Protein AF-A0A9D8KYU6-F1 (afdb_monomer)

Solvent-accessible surface area (backbone atoms only — not comparable to full-atom values): 12094 Å² total; per-residue (Å²): 134,86,81,84,76,80,76,81,74,56,57,72,69,46,74,47,79,44,84,42,62,60,44,41,31,41,40,30,33,66,41,47,81,40,78,89,45,41,32,32,37,39,54,46,59,74,56,92,62,58,96,67,38,45,76,57,58,58,92,90,52,92,62,54,63,39,66,43,64,75,36,71,40,44,36,38,28,71,47,71,47,47,37,31,41,36,28,35,33,55,56,64,83,22,44,62,59,64,43,72,45,79,42,78,58,74,94,62,87,70,79,81,78,73,81,59,96,80,64,85,72,78,70,71,70,69,92,41,56,69,78,35,49,34,31,35,30,64,97,76,42,82,42,73,34,59,92,96,49,66,80,51,32,93,92,57,70,54,56,73,37,26,40,24,48,41,48,90,50,62,60,88,93,69,85,58,70,51,59,51,64,57,99,90,48,75,65,49,73,74,34,54,68,60,43,74,45,72,109

Mean predicted aligned error: 17.03 Å

Foldseek 3Di:
DDDDDPDDFFDDKDKDKDKDFAAKKKKFFADFPPQPFFWKKFKDFPDDAPPQWDKDDDPPDPGRIDRHHPDIIMTGHRGITMMMIITGARDRHGDSGIDIDIGGDDPDDDPPPPVPVPDPPPPPDPPWPDKWKWFQWPPPGIDIADVVGDSADPVHHTDTAWIAIAGPRPDPPDWDWDWDDDPPDDTFPIDTHPDIYGD

Nearest PDB structures (foldseek):
  5ykv-assembly1_A  TM=4.081E-01  e=7.433E-02  Macrobrachium rosenbergii nodavirus
  2axw-assembly1_B  TM=3.540E-01  e=7.868E-01  Escherichia coli
  4lpl-assembly1_A  TM=3.742E-01  e=1.882E+00  Clostridium perfringens ATCC 13124
  8wc1-assembly1_A  TM=2.506E-01  e=2.560E+00  Monoglobus pectinilyticus

Sequence (199 aa):
MFEGQMRQGAAAAKRKTVDIERGLFLVRYASSDDTRHPPTVRISFEERSGPDTALIIHPDARDAILSEPGTALAVRAASPAKLLVEVMPTGMDGSTAATVKVEALNPGAMPETTIAADGHLDAGPLAGGAIRLRAHVAGIGDVIAAINEWVAGPSAPSRIEGLAIDWPDMPAGLDLRYAVRSRNADATRLAPIGSFVGT

pLDDT: mean 80.24, std 19.08, range [31.19, 97.69]

Secondary structure (DSSP, 8-state):
-------PPPPPPEEEEEEE-SEEEEEEEEEES-SSSPPEEEEEESS---TT-EEE--TT-SS-EE-STT-EEEEEESS-EEEEEEEE-SSTT----EEEEEEEE-----------TT--------SS---EEEEEETTTEEEEEPTT--SS-TTS---EEEEEEE-TTPPTT---EE----TTSPPPPPEETT--EE-

Radius of gyration: 24.27 Å; Cα contacts (8 Å, |Δi|>4): 370; chains: 1; bounding box: 89×37×53 Å

Structure (mmCIF, N/CA/C/O backbone):
data_AF-A0A9D8KYU6-F1
#
_entry.id   AF-A0A9D8KYU6-F1
#
loop_
_atom_site.group_PDB
_atom_site.id
_atom_site.type_symbol
_atom_site.label_atom_id
_atom_site.label_alt_id
_atom_site.label_comp_id
_atom_site.label_asym_id
_atom_site.label_entity_id
_atom_site.label_seq_id
_atom_site.pdbx_PDB_ins_code
_atom_site.Cartn_x
_atom_site.Cartn_y
_atom_site.Cartn_z
_atom_site.occupancy
_atom_site.B_iso_or_equiv
_atom_site.auth_seq_id
_atom_site.auth_comp_id
_atom_site.auth_asym_id
_atom_site.auth_atom_id
_atom_site.pdbx_PDB_model_num
ATOM 1 N N . MET A 1 1 ? 57.394 -5.158 -14.664 1.00 38.53 1 MET A N 1
ATOM 2 C CA . MET A 1 1 ? 57.096 -3.825 -14.094 1.00 38.53 1 MET A CA 1
ATOM 3 C C . MET A 1 1 ? 55.682 -3.481 -14.537 1.00 38.53 1 MET A C 1
ATOM 5 O O . MET A 1 1 ? 55.366 -3.731 -15.688 1.00 38.53 1 MET A O 1
ATOM 9 N N . PHE A 1 2 ? 54.826 -3.129 -13.582 1.00 32.50 2 PHE A N 1
ATOM 10 C CA . PHE A 1 2 ? 53.398 -3.455 -13.541 1.00 32.50 2 PHE A CA 1
ATOM 11 C C . PHE A 1 2 ? 52.516 -2.738 -14.575 1.00 32.50 2 PHE A C 1
ATOM 13 O O . PHE A 1 2 ? 52.574 -1.522 -14.727 1.00 32.50 2 PHE A O 1
ATOM 20 N N . GLU A 1 3 ? 51.673 -3.536 -15.228 1.00 31.19 3 GLU A N 1
ATOM 21 C CA . GLU A 1 3 ? 50.586 -3.148 -16.123 1.00 31.19 3 GLU A CA 1
ATOM 22 C C . GLU A 1 3 ? 49.417 -2.607 -15.283 1.00 31.19 3 GLU A C 1
ATOM 24 O O . GLU A 1 3 ? 48.866 -3.296 -14.422 1.00 31.19 3 GLU A O 1
ATOM 29 N N . GLY A 1 4 ? 49.099 -1.325 -15.470 1.00 33.94 4 GLY A N 1
ATOM 30 C CA . GLY A 1 4 ? 48.024 -0.632 -14.768 1.00 33.94 4 GLY A CA 1
ATOM 31 C C . GLY A 1 4 ? 46.663 -1.069 -15.292 1.00 33.94 4 GLY A C 1
ATOM 32 O O . GLY A 1 4 ? 46.124 -0.472 -16.220 1.00 33.94 4 GLY A O 1
ATOM 33 N N . GLN A 1 5 ? 46.107 -2.111 -14.683 1.00 36.41 5 GLN A N 1
ATOM 34 C CA . GLN A 1 5 ? 44.743 -2.563 -14.914 1.00 36.41 5 GLN A CA 1
ATOM 35 C C . GLN A 1 5 ? 43.767 -1.459 -14.465 1.00 36.41 5 GLN A C 1
ATOM 37 O O . GLN A 1 5 ? 43.612 -1.198 -13.269 1.00 36.41 5 GLN A O 1
ATOM 42 N N . MET A 1 6 ? 43.114 -0.791 -15.424 1.00 36.06 6 MET A N 1
ATOM 43 C CA . MET A 1 6 ? 41.953 0.054 -15.146 1.00 36.06 6 MET A CA 1
ATOM 44 C C . MET A 1 6 ? 40.881 -0.814 -14.484 1.00 36.06 6 MET A C 1
ATOM 46 O O . MET A 1 6 ? 40.271 -1.666 -15.128 1.00 36.06 6 MET A O 1
ATOM 50 N N . ARG A 1 7 ? 40.640 -0.598 -13.189 1.00 37.56 7 ARG A N 1
ATOM 51 C CA . ARG A 1 7 ? 39.427 -1.089 -12.538 1.00 37.56 7 ARG A CA 1
ATOM 52 C C . ARG A 1 7 ? 38.264 -0.247 -13.053 1.00 37.56 7 ARG A C 1
ATOM 54 O O . ARG A 1 7 ? 38.110 0.900 -12.640 1.00 37.56 7 ARG A O 1
ATOM 61 N N . GLN A 1 8 ? 37.495 -0.807 -13.988 1.00 41.19 8 GLN A N 1
ATOM 62 C CA . GLN A 1 8 ? 36.161 -0.312 -14.319 1.00 41.19 8 GLN A CA 1
ATOM 63 C C . GLN A 1 8 ? 35.371 -0.185 -13.011 1.00 41.19 8 GLN A C 1
ATOM 65 O O . GLN A 1 8 ? 35.332 -1.112 -12.202 1.00 41.19 8 GLN A O 1
ATOM 70 N N . GLY A 1 9 ? 34.870 1.021 -12.752 1.00 38.50 9 GLY A N 1
ATOM 71 C CA . GLY A 1 9 ? 34.148 1.339 -11.530 1.00 38.50 9 GLY A CA 1
ATOM 72 C C . GLY A 1 9 ? 32.780 0.677 -11.545 1.00 38.50 9 GLY A C 1
ATOM 73 O O . GLY A 1 9 ? 32.054 0.802 -12.530 1.00 38.50 9 GLY A O 1
ATOM 74 N N . ALA A 1 10 ? 3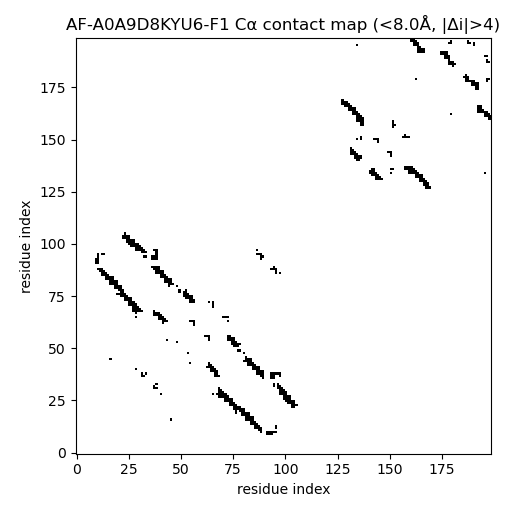2.435 0.009 -10.446 1.00 49.94 10 ALA A N 1
ATOM 75 C CA . ALA A 1 10 ? 31.099 -0.520 -10.235 1.00 49.94 10 ALA A CA 1
ATOM 76 C C . ALA A 1 10 ? 30.051 0.579 -10.464 1.00 49.94 10 ALA A C 1
ATOM 78 O O . ALA A 1 10 ? 30.239 1.717 -10.014 1.00 49.94 10 ALA A O 1
ATOM 79 N N . ALA A 1 11 ? 28.958 0.261 -11.157 1.00 59.34 11 ALA A N 1
ATOM 80 C CA . ALA A 1 11 ? 27.895 1.233 -11.382 1.00 59.34 11 ALA A CA 1
ATOM 81 C C . ALA A 1 11 ? 27.327 1.687 -10.024 1.00 59.34 11 ALA A C 1
ATOM 83 O O . ALA A 1 11 ? 26.811 0.892 -9.241 1.00 59.34 11 ALA A O 1
ATOM 84 N N . ALA A 1 12 ? 27.460 2.973 -9.704 1.00 70.25 12 ALA A N 1
ATOM 85 C CA . ALA A 1 12 ? 26.918 3.525 -8.469 1.00 70.25 12 ALA A CA 1
ATOM 86 C C . ALA A 1 12 ? 25.385 3.610 -8.551 1.00 70.25 12 ALA A C 1
ATOM 88 O O . ALA A 1 12 ? 24.828 3.870 -9.620 1.00 70.25 12 ALA A O 1
ATOM 89 N N . ALA A 1 13 ? 24.701 3.422 -7.418 1.00 80.25 13 ALA A N 1
ATOM 90 C CA . ALA A 1 13 ? 23.247 3.551 -7.349 1.00 80.25 13 ALA A CA 1
ATOM 91 C C . ALA A 1 13 ? 22.791 4.934 -7.852 1.00 80.25 13 ALA A C 1
ATOM 93 O O . ALA A 1 13 ? 23.326 5.969 -7.445 1.00 80.25 13 ALA A O 1
ATOM 94 N N . LYS A 1 14 ? 21.782 4.955 -8.726 1.00 91.38 14 LYS A N 1
ATOM 95 C CA . LYS A 1 14 ? 21.221 6.188 -9.290 1.00 91.38 14 LYS A CA 1
ATOM 96 C C . LYS A 1 14 ? 20.044 6.645 -8.441 1.00 91.38 14 LYS A C 1
ATOM 98 O O . LYS A 1 14 ? 19.130 5.869 -8.194 1.00 91.38 14 LYS A O 1
ATOM 103 N N . ARG A 1 15 ? 20.033 7.912 -8.030 1.00 94.44 15 ARG A N 1
ATOM 104 C CA . ARG A 1 15 ? 18.971 8.486 -7.192 1.00 94.44 15 ARG A CA 1
ATOM 105 C C . ARG A 1 15 ? 18.203 9.566 -7.935 1.00 94.44 15 ARG A C 1
ATOM 107 O O . ARG A 1 15 ? 18.798 10.338 -8.685 1.00 94.44 15 ARG A O 1
ATOM 114 N N . LYS A 1 16 ? 16.894 9.635 -7.711 1.00 93.62 16 LYS A N 1
ATOM 115 C CA . LYS A 1 16 ? 16.034 10.704 -8.217 1.00 93.62 16 LYS A CA 1
ATOM 116 C C . LYS A 1 16 ? 14.938 11.021 -7.207 1.00 93.62 16 LYS A C 1
ATOM 118 O O . LYS A 1 16 ? 14.248 10.113 -6.757 1.00 93.62 16 LYS A O 1
ATOM 123 N N . THR A 1 17 ? 14.750 12.302 -6.919 1.00 94.94 17 THR A N 1
ATOM 124 C CA . THR A 1 17 ? 13.622 12.786 -6.118 1.00 94.94 17 THR A CA 1
ATOM 125 C C . THR A 1 17 ? 12.446 13.140 -7.033 1.00 94.94 17 THR A C 1
ATOM 127 O O . THR A 1 17 ? 12.643 13.658 -8.137 1.00 94.94 17 THR A O 1
ATOM 130 N N . VAL A 1 18 ? 11.229 12.830 -6.592 1.00 95.44 18 VAL A N 1
ATOM 131 C CA . VAL A 1 18 ? 9.968 13.132 -7.275 1.00 95.44 18 VAL A CA 1
ATOM 132 C C . VAL A 1 18 ? 9.030 13.807 -6.282 1.00 95.44 18 VAL A C 1
ATOM 134 O O . VAL A 1 18 ? 8.714 13.234 -5.240 1.00 95.44 18 VAL A O 1
ATOM 137 N N . ASP A 1 19 ? 8.584 15.015 -6.609 1.00 94.75 19 ASP A N 1
ATOM 138 C CA . ASP A 1 19 ? 7.545 15.709 -5.853 1.00 94.75 19 ASP A CA 1
ATOM 139 C C . ASP A 1 19 ? 6.175 15.076 -6.129 1.00 94.75 19 ASP A C 1
ATOM 141 O O . ASP A 1 19 ? 5.821 14.813 -7.282 1.00 94.75 19 ASP A O 1
ATOM 145 N N . ILE A 1 20 ? 5.411 14.829 -5.067 1.00 93.62 20 ILE A N 1
ATOM 146 C CA . ILE A 1 20 ? 4.033 14.345 -5.132 1.00 93.62 20 ILE A CA 1
ATOM 147 C C . ILE A 1 20 ? 3.124 15.220 -4.270 1.00 93.62 20 ILE A C 1
ATOM 149 O O . ILE A 1 20 ? 3.507 15.675 -3.193 1.00 93.62 20 ILE A O 1
ATOM 153 N N . GLU A 1 21 ? 1.898 15.430 -4.738 1.00 92.12 21 GLU A N 1
ATOM 154 C CA . GLU A 1 21 ? 0.853 16.130 -3.989 1.00 92.12 21 GLU A CA 1
ATOM 155 C C . GLU A 1 21 ? 0.162 15.205 -2.977 1.00 92.12 21 GLU A C 1
ATOM 157 O O . GLU A 1 21 ? 0.395 13.995 -2.941 1.00 92.12 21 GLU A O 1
ATOM 162 N N . ARG A 1 22 ? -0.748 15.760 -2.171 1.00 89.50 22 ARG A N 1
ATOM 163 C CA . ARG A 1 22 ? -1.675 14.948 -1.369 1.00 89.50 22 ARG A CA 1
ATOM 164 C C . ARG A 1 22 ? -2.495 14.031 -2.288 1.00 89.50 22 ARG A C 1
ATOM 166 O O . ARG A 1 22 ? -3.197 14.515 -3.173 1.00 89.50 22 ARG A O 1
ATOM 173 N N . GLY A 1 23 ? -2.484 12.725 -2.030 1.00 89.56 23 GLY A N 1
ATOM 174 C CA . GLY A 1 23 ? -3.248 11.758 -2.816 1.00 89.56 23 GLY A CA 1
ATOM 175 C C . GLY A 1 23 ? -2.767 10.314 -2.697 1.00 89.56 23 GLY A C 1
ATOM 176 O O . GLY A 1 23 ? -2.010 9.951 -1.794 1.00 89.56 23 GLY A O 1
ATOM 177 N N . LEU A 1 24 ? -3.240 9.487 -3.629 1.00 93.19 24 LEU A N 1
ATOM 178 C CA . LEU A 1 24 ? -2.795 8.112 -3.830 1.00 93.19 24 LEU A CA 1
ATOM 179 C C . LEU A 1 24 ? -2.013 8.029 -5.137 1.00 93.19 24 LEU A C 1
ATOM 181 O O . LEU A 1 24 ? -2.399 8.637 -6.132 1.00 93.19 24 LEU A O 1
ATOM 185 N N . PHE A 1 25 ? -0.934 7.25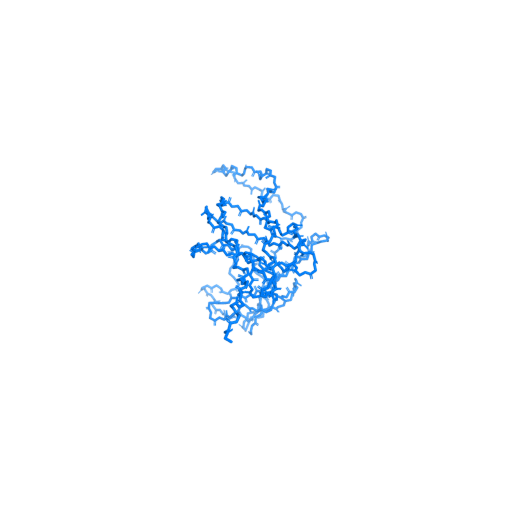6 -5.142 1.00 95.69 25 PHE A N 1
ATOM 186 C CA . PHE A 1 25 ? -0.070 7.087 -6.302 1.00 95.69 25 PHE A CA 1
ATOM 187 C C . PHE A 1 25 ? 0.321 5.626 -6.473 1.00 95.69 25 PHE A C 1
ATOM 189 O O . PHE A 1 25 ? 0.427 4.876 -5.502 1.00 95.69 25 PHE A O 1
ATOM 196 N N . LEU A 1 26 ? 0.583 5.243 -7.716 1.00 96.50 26 LEU A N 1
ATOM 197 C CA . LEU A 1 26 ? 1.200 3.981 -8.077 1.00 96.50 26 LEU A CA 1
ATOM 198 C C . LEU A 1 26 ? 2.596 4.253 -8.637 1.00 96.50 26 LEU A C 1
ATOM 200 O O . LEU A 1 26 ? 2.750 4.943 -9.644 1.00 96.50 26 LEU A O 1
ATOM 204 N N . VAL A 1 27 ? 3.617 3.702 -7.988 1.00 97.69 27 VAL A N 1
ATOM 205 C CA . VAL A 1 27 ? 4.991 3.713 -8.487 1.00 97.69 27 VAL A CA 1
ATOM 206 C C . VAL A 1 27 ? 5.239 2.396 -9.206 1.00 97.69 27 VAL A C 1
ATOM 208 O O . VAL A 1 27 ? 5.228 1.343 -8.575 1.00 97.69 27 VAL A O 1
ATOM 211 N N . ARG A 1 28 ? 5.445 2.436 -10.521 1.00 97.50 28 ARG A N 1
ATOM 212 C CA . ARG A 1 28 ? 5.604 1.254 -11.372 1.00 97.50 28 ARG A CA 1
ATOM 213 C C . ARG A 1 28 ? 7.010 1.169 -11.939 1.00 97.50 28 ARG A C 1
ATOM 215 O O . ARG A 1 28 ? 7.473 2.102 -12.597 1.00 97.50 28 ARG A O 1
ATOM 222 N N . TYR A 1 29 ? 7.647 0.017 -11.774 1.00 97.00 29 TYR A N 1
ATOM 223 C CA . TYR A 1 29 ? 8.854 -0.325 -12.512 1.00 97.00 29 TYR A CA 1
ATOM 224 C C . TYR A 1 29 ? 8.437 -0.813 -13.903 1.00 97.00 29 TYR A C 1
ATOM 226 O O . TYR A 1 29 ? 7.931 -1.916 -14.061 1.00 97.00 29 TYR A O 1
ATOM 234 N N . ALA A 1 30 ? 8.554 0.042 -14.917 1.00 95.38 30 ALA A N 1
ATOM 235 C CA . ALA A 1 30 ? 7.990 -0.215 -16.240 1.00 95.38 30 ALA A CA 1
ATOM 236 C C . ALA A 1 30 ? 8.897 -1.080 -17.128 1.00 95.38 30 ALA A C 1
ATOM 238 O O . ALA A 1 30 ? 8.403 -1.962 -17.823 1.00 95.38 30 ALA A O 1
ATOM 239 N N . SER A 1 31 ? 10.204 -0.819 -17.132 1.00 94.81 31 SER A N 1
ATOM 240 C CA . SER A 1 31 ? 11.165 -1.534 -17.980 1.00 94.81 31 SER A CA 1
ATOM 241 C C . SER A 1 31 ? 12.599 -1.348 -17.497 1.00 94.81 31 SER A C 1
ATOM 243 O O . SER A 1 31 ? 12.901 -0.367 -16.816 1.00 94.81 31 SER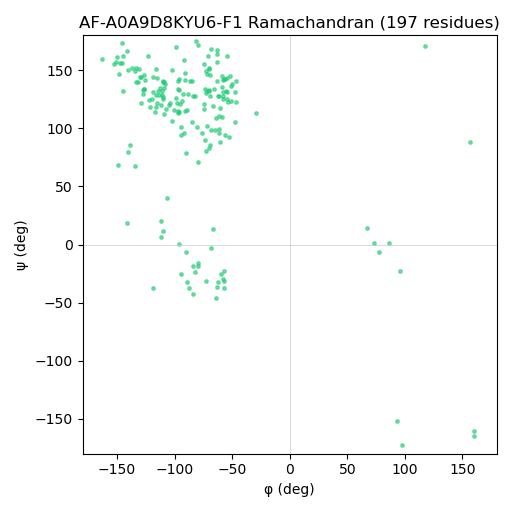 A O 1
ATOM 245 N N . SER A 1 32 ? 13.485 -2.256 -17.901 1.00 94.00 32 SER A N 1
ATOM 246 C CA . SER A 1 32 ? 14.937 -2.099 -17.805 1.00 94.00 32 SER A CA 1
ATOM 247 C C . SER A 1 32 ? 15.599 -2.514 -19.111 1.00 94.00 32 SER A C 1
ATOM 249 O O . SER A 1 32 ? 15.096 -3.405 -19.798 1.00 94.00 32 SER A O 1
ATOM 251 N N . ASP A 1 33 ? 16.725 -1.878 -19.430 1.00 89.19 33 ASP A N 1
ATOM 252 C CA . ASP A 1 33 ? 17.534 -2.227 -20.599 1.00 89.19 33 ASP A CA 1
ATOM 253 C C . ASP A 1 33 ? 18.284 -3.553 -20.382 1.00 89.19 33 ASP A C 1
ATOM 255 O O . ASP A 1 33 ? 18.485 -4.315 -21.329 1.00 89.19 33 ASP A O 1
ATOM 259 N N . ASP A 1 34 ? 18.662 -3.862 -19.134 1.00 86.69 34 ASP A N 1
ATOM 260 C CA . ASP A 1 34 ? 19.228 -5.163 -18.773 1.00 86.69 34 ASP A CA 1
ATOM 261 C C . ASP A 1 34 ? 18.109 -6.103 -18.320 1.00 86.69 34 ASP A C 1
ATOM 263 O O . ASP A 1 34 ? 17.669 -6.101 -17.174 1.00 86.69 34 ASP A O 1
ATOM 267 N N . THR A 1 35 ? 17.632 -6.917 -19.254 1.00 85.38 35 THR A N 1
ATOM 268 C CA . THR A 1 35 ? 16.567 -7.894 -18.996 1.00 85.38 35 THR A CA 1
ATOM 269 C C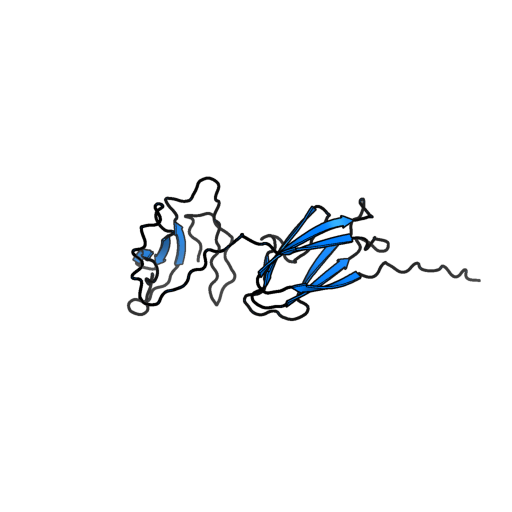 . THR A 1 35 ? 17.060 -9.163 -18.304 1.00 85.38 35 THR A C 1
ATOM 271 O O . THR A 1 35 ? 16.240 -9.913 -17.782 1.00 85.38 35 THR A O 1
ATOM 274 N N . ARG A 1 36 ? 18.374 -9.430 -18.293 1.00 86.69 36 ARG A N 1
ATOM 275 C CA . ARG A 1 36 ? 18.939 -10.634 -17.659 1.00 86.69 36 ARG A CA 1
ATOM 276 C C . ARG A 1 36 ? 19.219 -10.401 -16.183 1.00 86.69 36 ARG A C 1
ATOM 278 O O . ARG A 1 36 ? 19.013 -11.303 -15.380 1.00 86.69 36 ARG A O 1
ATOM 285 N N . HIS A 1 37 ? 19.671 -9.198 -15.844 1.00 88.56 37 HIS A N 1
ATOM 286 C CA . HIS A 1 37 ? 19.958 -8.789 -14.474 1.00 88.56 37 HIS A CA 1
ATOM 287 C C . HIS A 1 37 ? 19.378 -7.393 -14.220 1.00 88.56 37 HIS A C 1
ATOM 289 O O . HIS A 1 37 ? 20.133 -6.430 -14.049 1.00 88.56 37 HIS A O 1
ATOM 295 N N . PRO A 1 38 ? 18.038 -7.252 -14.210 1.00 91.62 38 PRO A N 1
ATOM 296 C CA . PRO A 1 38 ? 17.421 -5.953 -13.994 1.00 91.62 38 PRO A CA 1
ATOM 297 C C . PRO A 1 38 ? 17.868 -5.373 -12.643 1.00 91.62 38 PRO A C 1
ATOM 299 O O . PRO A 1 38 ? 17.989 -6.118 -11.663 1.00 91.62 38 PRO A O 1
ATOM 302 N N . PRO A 1 39 ? 18.118 -4.055 -12.554 1.00 95.06 39 PRO A N 1
ATOM 303 C CA . PRO A 1 39 ? 18.339 -3.403 -11.276 1.00 95.06 39 PRO A CA 1
ATOM 304 C C . PRO A 1 39 ? 17.094 -3.487 -10.404 1.00 95.06 39 PRO A C 1
ATOM 306 O O . PRO A 1 39 ? 15.971 -3.565 -10.903 1.00 95.06 39 PRO A O 1
ATOM 309 N N . THR A 1 40 ? 17.304 -3.363 -9.101 1.00 95.44 40 THR A N 1
ATOM 310 C CA . THR A 1 40 ? 16.225 -3.192 -8.129 1.00 95.44 40 THR A CA 1
ATOM 311 C C . THR A 1 40 ? 15.950 -1.708 -7.908 1.00 95.44 40 THR A C 1
ATOM 313 O O . THR A 1 40 ? 16.851 -0.869 -7.998 1.00 95.44 40 THR A O 1
ATOM 316 N N . VAL A 1 41 ? 14.696 -1.360 -7.630 1.00 97.06 41 VAL A N 1
ATOM 317 C CA . VAL A 1 41 ? 14.287 0.022 -7.355 1.00 97.06 41 VAL A CA 1
ATOM 318 C C . VAL A 1 41 ? 13.770 0.115 -5.928 1.00 97.06 41 VAL A C 1
ATOM 320 O O . VAL A 1 41 ? 12.768 -0.507 -5.593 1.00 97.06 41 VAL A O 1
ATOM 323 N N . ARG A 1 42 ? 14.424 0.916 -5.088 1.00 96.62 42 ARG A N 1
ATOM 324 C CA . ARG A 1 42 ? 13.972 1.230 -3.730 1.00 96.62 42 ARG A CA 1
ATOM 325 C C . ARG A 1 42 ? 13.226 2.557 -3.716 1.00 96.62 42 ARG A C 1
ATOM 327 O O . ARG A 1 42 ? 13.703 3.544 -4.275 1.00 96.62 42 ARG A O 1
ATOM 334 N N . ILE A 1 43 ? 12.081 2.572 -3.044 1.00 96.62 43 ILE A N 1
ATOM 335 C CA . ILE A 1 43 ? 11.262 3.764 -2.833 1.00 96.62 43 ILE A CA 1
ATOM 336 C C . ILE A 1 43 ? 11.311 4.147 -1.357 1.00 96.62 43 ILE A C 1
ATOM 338 O O . ILE A 1 43 ? 11.132 3.308 -0.476 1.00 96.62 43 ILE A O 1
ATOM 342 N N . SER A 1 44 ? 11.548 5.420 -1.078 1.00 94.44 44 SER A N 1
ATOM 343 C CA . SER A 1 44 ? 11.503 5.991 0.267 1.00 94.44 44 SER A CA 1
ATOM 344 C C . SER A 1 44 ? 10.974 7.424 0.214 1.00 94.44 44 SER A C 1
ATOM 346 O O . SER A 1 44 ? 10.738 7.970 -0.862 1.00 94.44 44 SER A O 1
ATOM 348 N N . PHE A 1 45 ? 10.749 8.037 1.373 1.00 92.38 45 PHE A N 1
ATOM 349 C CA . PHE A 1 45 ? 10.544 9.481 1.466 1.00 92.38 45 PHE A CA 1
ATOM 350 C C . PHE A 1 45 ? 11.871 10.151 1.828 1.00 92.38 45 PHE A C 1
ATOM 352 O O . PHE A 1 45 ? 12.642 9.590 2.607 1.00 92.38 45 PHE A O 1
ATOM 359 N N . GLU A 1 46 ? 12.140 11.330 1.264 1.00 85.88 46 GLU A N 1
ATOM 360 C CA . GLU A 1 46 ? 13.378 12.085 1.528 1.00 85.88 46 GLU A CA 1
ATOM 361 C C . GLU A 1 46 ? 13.491 12.506 3.004 1.00 85.88 46 GLU A C 1
ATOM 363 O O . GLU A 1 46 ? 14.564 12.439 3.600 1.00 85.88 46 GLU A O 1
ATOM 368 N N . GLU A 1 47 ? 12.358 12.849 3.619 1.00 77.81 47 GLU A N 1
ATOM 369 C CA . GLU A 1 47 ? 12.240 13.154 5.042 1.00 77.81 47 GLU A CA 1
ATOM 370 C C . GLU A 1 47 ? 11.204 12.252 5.712 1.00 77.81 47 GLU A C 1
ATOM 372 O O . GLU A 1 47 ? 10.345 11.642 5.061 1.00 77.81 47 GLU A O 1
ATOM 377 N N . ARG A 1 48 ? 11.266 12.183 7.048 1.00 62.00 48 ARG A N 1
ATOM 378 C CA . ARG A 1 48 ? 10.277 11.463 7.850 1.00 62.00 48 ARG A CA 1
ATOM 379 C C . ARG A 1 48 ? 8.911 12.103 7.617 1.00 62.00 48 ARG A C 1
ATOM 381 O O . ARG A 1 48 ? 8.589 13.142 8.181 1.00 62.00 48 ARG A O 1
ATOM 388 N N . SER A 1 49 ? 8.130 11.476 6.751 1.00 64.31 49 SER A N 1
ATOM 389 C CA . SER A 1 49 ? 6.815 11.974 6.386 1.00 64.31 49 SER A CA 1
ATOM 390 C C . SER A 1 49 ? 5.851 11.816 7.562 1.00 64.31 49 SER A C 1
ATOM 392 O O . SER A 1 49 ? 6.033 10.937 8.409 1.00 64.31 49 SER A O 1
ATOM 394 N N . GLY A 1 50 ? 4.852 12.699 7.640 1.00 63.09 50 GLY A N 1
ATOM 395 C CA . GLY A 1 50 ? 3.841 12.668 8.699 1.00 63.09 50 GLY A CA 1
ATOM 396 C C . GLY A 1 50 ? 3.132 11.307 8.804 1.00 63.09 50 GLY A C 1
ATOM 397 O O . GLY A 1 50 ? 3.168 10.521 7.857 1.00 63.09 50 GLY A O 1
ATOM 398 N N . PRO A 1 51 ? 2.458 11.021 9.934 1.00 63.19 51 PRO A N 1
ATOM 399 C CA . PRO A 1 51 ? 1.910 9.695 10.257 1.00 63.19 51 PRO A CA 1
ATOM 400 C C . PRO A 1 51 ? 0.932 9.135 9.211 1.00 63.19 51 PRO A C 1
ATOM 402 O O . PRO A 1 51 ? 0.758 7.921 9.116 1.00 63.19 51 PRO A O 1
ATOM 405 N N . ASP A 1 52 ? 0.327 10.005 8.404 1.00 72.88 52 ASP A N 1
ATOM 406 C CA . ASP A 1 52 ? -0.652 9.628 7.389 1.00 72.88 52 ASP A CA 1
ATOM 407 C C . ASP A 1 52 ? -0.064 9.464 5.975 1.00 72.88 52 ASP A C 1
ATOM 409 O O . ASP A 1 52 ? -0.776 9.060 5.053 1.00 72.88 52 ASP A O 1
ATOM 413 N N . THR A 1 53 ? 1.242 9.666 5.797 1.00 85.81 53 THR A N 1
ATOM 414 C CA . THR A 1 53 ? 1.968 9.385 4.552 1.00 85.81 53 THR A CA 1
ATOM 415 C C . THR A 1 53 ? 2.674 8.030 4.658 1.00 85.81 53 THR A C 1
ATOM 417 O O . THR A 1 53 ? 3.404 7.776 5.613 1.00 85.81 53 THR A O 1
ATOM 420 N N . ALA A 1 54 ? 2.433 7.126 3.707 1.00 91.06 54 ALA A N 1
ATOM 421 C CA . ALA A 1 54 ? 2.847 5.729 3.808 1.00 91.06 54 ALA A CA 1
ATOM 422 C C . ALA A 1 54 ? 3.184 5.094 2.451 1.00 91.06 54 ALA A C 1
ATOM 424 O O . ALA A 1 54 ? 2.543 5.369 1.435 1.00 91.06 54 ALA A O 1
ATOM 425 N N . LEU A 1 55 ? 4.155 4.179 2.473 1.00 93.06 55 LEU A N 1
ATOM 426 C CA . LEU A 1 55 ? 4.413 3.212 1.407 1.00 93.06 55 LEU A CA 1
ATOM 427 C C . LEU A 1 55 ? 3.656 1.926 1.744 1.00 93.06 55 LEU A C 1
ATOM 429 O O . LEU A 1 55 ? 3.839 1.369 2.826 1.00 93.06 55 LEU A O 1
ATOM 433 N N . ILE A 1 56 ? 2.799 1.464 0.840 1.00 92.94 56 ILE A N 1
ATOM 434 C CA . ILE A 1 56 ? 1.981 0.268 1.047 1.00 92.94 56 ILE A CA 1
ATOM 435 C C . ILE A 1 56 ? 2.713 -0.923 0.430 1.00 92.94 56 ILE A C 1
ATOM 437 O O . ILE A 1 56 ? 2.625 -1.164 -0.773 1.00 92.94 56 ILE A O 1
ATOM 441 N N . ILE A 1 57 ? 3.476 -1.634 1.258 1.00 91.56 57 ILE A N 1
ATOM 442 C CA . ILE A 1 57 ? 4.276 -2.799 0.856 1.00 91.56 57 ILE 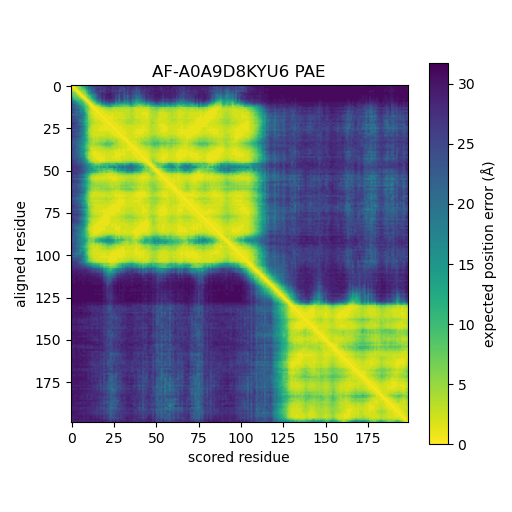A CA 1
ATOM 443 C C . ILE A 1 57 ? 3.497 -4.109 1.035 1.00 91.56 57 ILE A C 1
ATOM 445 O O . ILE A 1 57 ? 2.539 -4.176 1.806 1.00 91.56 57 ILE A O 1
ATOM 449 N N . HIS A 1 58 ? 3.918 -5.162 0.326 1.00 84.31 58 HIS A N 1
ATOM 450 C CA . HIS A 1 58 ? 3.402 -6.519 0.537 1.00 84.31 58 HIS A CA 1
ATOM 451 C C . HIS A 1 58 ? 3.595 -6.936 2.010 1.00 84.31 58 HIS A C 1
ATOM 453 O O . HIS A 1 58 ? 4.640 -6.614 2.573 1.00 84.31 58 HIS A O 1
ATOM 459 N N . PRO A 1 59 ? 2.657 -7.667 2.642 1.00 79.25 59 PRO A N 1
ATOM 460 C CA . PRO A 1 59 ? 2.748 -8.025 4.063 1.00 79.25 59 PRO A CA 1
ATOM 461 C C . PRO A 1 59 ? 4.016 -8.803 4.444 1.00 79.25 59 PRO A C 1
ATOM 463 O O . PRO A 1 59 ? 4.498 -8.667 5.564 1.00 79.25 59 PRO A O 1
ATOM 466 N N . ASP A 1 60 ? 4.572 -9.583 3.516 1.00 84.81 60 ASP A N 1
ATOM 467 C CA . ASP A 1 60 ? 5.820 -10.332 3.737 1.00 84.81 60 ASP A CA 1
ATOM 468 C C . ASP A 1 60 ? 7.086 -9.547 3.346 1.00 84.81 60 ASP A C 1
ATOM 470 O O . ASP A 1 60 ? 8.207 -10.005 3.576 1.00 84.81 60 ASP A O 1
ATOM 474 N N . ALA A 1 61 ? 6.933 -8.365 2.741 1.00 81.69 61 ALA A N 1
ATOM 475 C CA . ALA A 1 61 ? 8.053 -7.504 2.394 1.00 81.69 61 ALA A CA 1
ATOM 476 C C . ALA A 1 61 ? 8.447 -6.636 3.595 1.00 81.69 61 ALA A C 1
ATOM 478 O O . ALA A 1 61 ? 7.603 -6.122 4.324 1.00 81.69 61 ALA A O 1
ATOM 479 N N . ARG A 1 62 ? 9.755 -6.454 3.789 1.00 80.94 62 ARG A N 1
ATOM 480 C CA . ARG A 1 62 ? 10.303 -5.572 4.835 1.00 80.94 62 ARG A CA 1
ATOM 481 C C . ARG A 1 62 ? 10.605 -4.170 4.327 1.00 80.94 62 ARG A C 1
ATOM 483 O O . ARG A 1 62 ? 10.584 -3.221 5.101 1.00 80.94 62 ARG A O 1
ATOM 490 N N . ASP A 1 63 ? 10.853 -4.061 3.028 1.00 88.44 63 ASP A N 1
ATOM 491 C CA . ASP A 1 63 ? 11.299 -2.848 2.365 1.00 88.44 63 ASP A CA 1
ATOM 492 C C . ASP A 1 63 ? 10.439 -2.571 1.130 1.00 88.44 63 ASP A C 1
ATOM 494 O O . ASP A 1 63 ? 9.924 -3.482 0.477 1.00 88.44 63 ASP A O 1
ATOM 498 N N . ALA A 1 64 ? 10.312 -1.294 0.783 1.00 94.38 64 ALA A N 1
ATOM 499 C CA . ALA A 1 64 ? 9.615 -0.832 -0.412 1.00 94.38 64 ALA A CA 1
ATOM 500 C C . ALA A 1 64 ? 10.508 -0.971 -1.657 1.00 94.38 64 ALA A C 1
ATOM 502 O O . ALA A 1 64 ? 11.016 0.016 -2.194 1.00 94.38 64 ALA A O 1
ATOM 503 N N . ILE A 1 65 ? 10.731 -2.217 -2.081 1.00 95.44 65 ILE A N 1
ATOM 504 C CA . ILE A 1 65 ? 11.602 -2.571 -3.206 1.00 95.44 65 ILE A CA 1
ATOM 505 C C . ILE A 1 65 ? 10.782 -3.181 -4.347 1.00 95.44 65 ILE A C 1
ATOM 507 O O . ILE A 1 65 ? 9.979 -4.088 -4.143 1.00 95.44 65 ILE A O 1
ATOM 511 N N . LEU A 1 66 ? 11.025 -2.689 -5.559 1.00 95.38 66 LEU A N 1
ATOM 512 C CA . LEU A 1 66 ? 10.542 -3.241 -6.819 1.00 95.38 66 LEU A CA 1
ATOM 513 C C . LEU A 1 66 ? 11.696 -3.999 -7.478 1.00 95.38 66 LEU A C 1
ATOM 515 O O . LEU A 1 66 ? 12.657 -3.390 -7.956 1.00 95.38 66 LEU A O 1
ATOM 519 N N . SER A 1 67 ? 11.627 -5.328 -7.451 1.00 92.38 67 SER A N 1
ATOM 520 C CA . SER A 1 67 ? 12.753 -6.187 -7.838 1.00 92.38 67 SER A CA 1
ATOM 521 C C . SER A 1 67 ? 12.877 -6.410 -9.345 1.00 92.38 67 SER A C 1
ATOM 523 O O . SER A 1 67 ? 13.964 -6.714 -9.822 1.00 92.38 67 SER A O 1
ATOM 525 N N . GLU A 1 68 ? 11.785 -6.259 -10.096 1.00 93.25 68 GLU A N 1
ATOM 526 C CA . GLU A 1 68 ? 11.753 -6.520 -11.538 1.00 93.25 68 GLU A CA 1
ATOM 527 C C . GLU A 1 68 ? 10.715 -5.652 -12.272 1.00 93.25 68 GLU A C 1
ATOM 529 O O . GLU A 1 68 ? 9.744 -5.187 -11.653 1.00 93.25 68 GLU A O 1
ATOM 534 N N . PRO A 1 69 ? 10.881 -5.428 -13.591 1.00 94.25 69 PRO A N 1
ATOM 535 C CA . PRO A 1 69 ? 9.875 -4.762 -14.408 1.00 94.25 69 PRO A CA 1
ATOM 536 C C . PRO A 1 69 ? 8.497 -5.434 -14.325 1.00 94.25 69 PRO A C 1
ATOM 538 O O . PRO A 1 69 ? 8.378 -6.651 -14.263 1.00 94.25 69 PRO A O 1
ATOM 541 N N . GLY A 1 70 ? 7.438 -4.627 -14.351 1.00 92.25 70 GLY A N 1
ATOM 542 C CA . GLY A 1 70 ? 6.048 -5.056 -14.179 1.00 92.25 70 GLY A CA 1
ATOM 543 C C . GLY A 1 70 ? 5.532 -4.909 -12.745 1.00 92.25 70 GLY A C 1
ATOM 544 O O . GLY A 1 70 ? 4.326 -4.736 -12.552 1.00 92.25 70 GLY A O 1
ATOM 545 N N . THR A 1 71 ? 6.425 -4.880 -11.752 1.00 94.38 71 THR A N 1
ATOM 546 C CA . THR A 1 71 ? 6.057 -4.681 -10.343 1.00 94.38 71 THR A CA 1
ATOM 547 C C . THR A 1 71 ? 5.685 -3.228 -10.035 1.00 94.38 71 THR A C 1
ATOM 549 O O . THR A 1 71 ? 6.084 -2.284 -10.731 1.00 94.38 71 THR A O 1
ATOM 552 N N . ALA A 1 72 ? 4.877 -3.038 -8.991 1.00 95.50 72 ALA A N 1
ATOM 553 C CA . ALA A 1 72 ? 4.436 -1.719 -8.564 1.00 95.50 72 ALA A CA 1
ATOM 554 C C . ALA A 1 72 ? 4.231 -1.634 -7.048 1.00 95.50 72 ALA A C 1
ATOM 556 O O . ALA A 1 72 ? 3.980 -2.636 -6.382 1.00 95.50 72 ALA A O 1
ATOM 557 N N . LEU A 1 73 ? 4.315 -0.411 -6.530 1.00 95.94 73 LEU A N 1
ATOM 558 C CA . LEU A 1 73 ? 4.117 -0.061 -5.130 1.00 95.94 73 LEU A CA 1
ATOM 559 C C . LEU A 1 73 ? 3.064 1.042 -5.032 1.00 95.94 73 LEU A C 1
ATOM 561 O O . LEU A 1 73 ? 3.140 2.037 -5.755 1.00 95.94 73 LEU A O 1
ATOM 565 N N . ALA A 1 74 ? 2.106 0.891 -4.121 1.00 96.06 74 ALA A N 1
ATOM 566 C CA . ALA A 1 74 ? 1.152 1.950 -3.825 1.00 96.06 74 ALA A CA 1
ATOM 567 C C . ALA A 1 74 ? 1.710 2.908 -2.763 1.00 96.06 74 ALA A C 1
ATOM 569 O O . ALA A 1 74 ? 2.340 2.498 -1.786 1.00 96.06 74 ALA A O 1
ATOM 570 N N . VAL A 1 75 ? 1.453 4.198 -2.951 1.00 94.88 75 VAL A N 1
ATOM 571 C CA . VAL A 1 75 ? 1.897 5.276 -2.068 1.00 94.88 75 VAL A CA 1
ATOM 572 C C . VAL A 1 75 ? 0.695 6.121 -1.676 1.00 94.88 75 VAL A C 1
ATOM 574 O O . VAL A 1 75 ? -0.088 6.532 -2.531 1.00 94.88 75 VAL A O 1
ATOM 577 N N . ARG A 1 76 ? 0.566 6.411 -0.382 1.00 93.06 76 ARG A N 1
ATOM 578 C CA . ARG A 1 76 ? -0.394 7.377 0.157 1.00 93.06 76 ARG A CA 1
ATOM 579 C C . ARG A 1 76 ? 0.362 8.585 0.686 1.00 93.06 76 ARG A C 1
ATOM 581 O O . ARG A 1 76 ? 1.252 8.419 1.512 1.00 93.06 76 ARG A O 1
ATOM 588 N N . ALA A 1 77 ? -0.028 9.781 0.267 1.00 90.94 77 ALA A N 1
ATOM 589 C CA . ALA A 1 77 ? 0.508 11.039 0.769 1.00 90.94 77 ALA A CA 1
ATOM 590 C C . ALA A 1 77 ? -0.625 11.887 1.357 1.00 90.94 77 ALA A C 1
ATOM 592 O O . ALA A 1 77 ? -1.573 12.243 0.657 1.00 90.94 77 ALA A O 1
ATOM 593 N N . ALA A 1 78 ? -0.549 12.197 2.652 1.00 86.69 78 ALA A N 1
ATOM 594 C CA . ALA A 1 78 ? -1.554 13.021 3.333 1.00 86.69 78 ALA A CA 1
ATOM 595 C C . ALA A 1 78 ? -1.310 14.531 3.171 1.00 86.69 78 ALA A C 1
ATOM 597 O O . ALA A 1 78 ? -2.225 15.335 3.337 1.00 86.69 78 ALA A O 1
ATOM 598 N N . SER A 1 79 ? -0.091 14.901 2.797 1.00 86.69 79 SER A N 1
ATOM 599 C CA . SER A 1 79 ? 0.369 16.244 2.449 1.00 86.69 79 SER A CA 1
ATOM 600 C C . SER A 1 79 ? 1.338 16.135 1.266 1.00 86.69 79 SER A C 1
ATOM 602 O O . SER A 1 79 ? 1.812 15.024 1.002 1.00 86.69 79 SER A O 1
ATOM 604 N N . PRO A 1 80 ? 1.678 17.244 0.585 1.00 89.88 80 PRO A N 1
ATOM 605 C CA . PRO A 1 80 ? 2.768 17.242 -0.384 1.00 89.88 80 PRO A CA 1
ATOM 606 C C . PRO A 1 80 ? 4.039 16.622 0.213 1.00 89.88 80 PRO A C 1
ATOM 608 O O . PRO A 1 80 ? 4.348 16.845 1.389 1.00 89.88 80 PRO A O 1
ATOM 611 N N . ALA A 1 81 ? 4.734 15.799 -0.571 1.00 91.25 81 ALA A N 1
ATOM 612 C CA . ALA A 1 81 ? 5.883 15.020 -0.122 1.00 91.25 81 ALA A CA 1
ATOM 613 C C . ALA A 1 81 ? 6.892 14.781 -1.254 1.00 91.25 81 ALA A C 1
ATOM 615 O O . ALA A 1 81 ? 6.567 14.869 -2.437 1.00 91.25 81 ALA A O 1
ATOM 616 N N . LYS A 1 82 ? 8.123 14.430 -0.873 1.00 93.44 82 LYS A N 1
ATOM 617 C CA . LYS A 1 82 ? 9.212 14.081 -1.791 1.00 93.44 82 LYS A CA 1
ATOM 618 C C . LYS A 1 82 ? 9.504 12.589 -1.714 1.00 93.44 82 LYS A C 1
ATOM 620 O O . LYS A 1 82 ? 9.986 12.098 -0.691 1.00 93.44 82 LYS A O 1
ATOM 625 N N . LEU A 1 83 ? 9.215 11.872 -2.796 1.00 95.06 83 LEU A N 1
ATOM 626 C CA . LEU A 1 83 ? 9.616 10.479 -2.962 1.00 95.06 83 LEU A CA 1
ATOM 627 C C . LEU A 1 83 ? 11.053 10.408 -3.462 1.00 95.06 83 LEU A C 1
ATOM 629 O O . LEU A 1 83 ? 11.390 10.998 -4.485 1.00 95.06 83 LEU A O 1
ATOM 633 N N . LEU A 1 84 ? 11.880 9.630 -2.777 1.00 95.56 84 LEU A N 1
ATOM 634 C CA . LEU A 1 84 ? 13.207 9.257 -3.226 1.00 95.56 84 LEU A CA 1
ATOM 635 C C . LEU A 1 84 ? 13.133 7.896 -3.930 1.00 95.56 84 LEU A C 1
ATOM 637 O O . LEU A 1 84 ? 12.715 6.893 -3.353 1.00 95.56 84 LEU A O 1
ATOM 641 N N . VAL A 1 85 ? 13.547 7.878 -5.195 1.00 96.56 85 VAL A N 1
ATOM 642 C CA . VAL A 1 85 ? 13.648 6.686 -6.040 1.00 96.56 85 VAL A CA 1
ATOM 643 C C . VAL A 1 85 ? 15.123 6.354 -6.222 1.00 96.56 85 VAL A C 1
ATOM 645 O O . VAL A 1 85 ? 15.872 7.135 -6.813 1.00 96.56 85 VAL A O 1
ATOM 648 N N . GLU A 1 86 ? 15.549 5.194 -5.734 1.00 96.56 86 GLU A N 1
ATOM 649 C CA . GLU A 1 86 ? 16.930 4.722 -5.847 1.00 96.56 86 GLU A CA 1
ATOM 650 C C . GLU A 1 86 ? 16.983 3.460 -6.705 1.00 96.56 86 GLU A C 1
ATOM 652 O O . GLU A 1 86 ? 16.361 2.455 -6.381 1.00 96.56 86 GLU A O 1
ATOM 657 N N . VAL A 1 87 ? 17.742 3.501 -7.796 1.00 96.19 87 VAL A N 1
ATOM 658 C CA . VAL A 1 87 ? 17.971 2.367 -8.691 1.00 96.19 87 VAL A CA 1
ATOM 659 C C . VAL A 1 87 ? 19.330 1.761 -8.365 1.00 96.19 87 VAL A C 1
ATOM 661 O O . VAL A 1 87 ? 20.365 2.416 -8.516 1.00 96.19 87 VAL A O 1
ATOM 664 N N . MET A 1 88 ? 19.317 0.515 -7.907 1.00 94.00 88 MET A N 1
ATOM 665 C CA . MET A 1 88 ? 20.490 -0.235 -7.478 1.00 94.00 88 MET A CA 1
ATOM 666 C C . MET A 1 88 ? 20.794 -1.355 -8.478 1.00 94.00 88 MET A C 1
ATOM 668 O O . MET A 1 88 ? 19.914 -2.178 -8.741 1.00 94.00 88 MET A O 1
ATOM 672 N N . PRO A 1 89 ? 22.020 -1.429 -9.019 1.00 92.56 89 PRO A N 1
ATOM 673 C CA . PRO A 1 89 ? 22.388 -2.499 -9.932 1.00 92.56 89 PRO A CA 1
ATOM 674 C C . PRO A 1 89 ? 22.475 -3.845 -9.212 1.00 92.56 89 PRO A C 1
ATOM 676 O O . PRO A 1 89 ? 22.896 -3.934 -8.056 1.00 92.56 89 PRO A O 1
ATOM 679 N N . THR A 1 90 ? 22.111 -4.909 -9.922 1.00 84.69 90 THR A N 1
ATOM 680 C CA . THR A 1 90 ? 22.179 -6.284 -9.419 1.00 84.69 90 THR A CA 1
ATOM 681 C C . THR A 1 90 ? 23.552 -6.875 -9.755 1.00 84.69 90 THR A C 1
ATOM 683 O O . THR A 1 90 ? 23.714 -7.592 -10.736 1.00 84.69 90 THR A O 1
ATOM 686 N N . GLY A 1 91 ? 24.570 -6.517 -8.965 1.00 78.62 91 GLY A N 1
ATOM 687 C CA . GLY A 1 91 ? 25.962 -6.961 -9.140 1.00 78.62 91 GLY A CA 1
ATOM 688 C C . GLY A 1 91 ? 26.944 -5.820 -9.429 1.00 78.62 91 GLY A C 1
ATOM 689 O O . GLY A 1 91 ? 26.538 -4.684 -9.656 1.00 78.62 91 GLY A O 1
ATOM 690 N N . MET A 1 92 ? 28.250 -6.118 -9.404 1.00 70.69 92 MET A N 1
ATOM 691 C CA . MET A 1 92 ? 29.308 -5.098 -9.533 1.00 70.69 92 MET A CA 1
ATOM 692 C C . MET A 1 92 ? 29.286 -4.360 -10.882 1.00 70.69 92 MET A C 1
ATOM 694 O O . MET A 1 92 ? 29.536 -3.161 -10.895 1.00 70.69 92 MET A O 1
ATOM 698 N N . ASP A 1 93 ? 28.882 -5.026 -11.967 1.00 74.81 93 ASP A N 1
ATOM 699 C CA . ASP A 1 93 ? 28.784 -4.441 -13.317 1.00 74.81 93 ASP A CA 1
ATOM 700 C C . ASP A 1 93 ? 27.326 -4.322 -13.804 1.00 74.81 93 ASP A C 1
ATOM 702 O O . ASP A 1 93 ? 27.056 -4.253 -15.002 1.00 74.81 93 ASP A O 1
ATOM 706 N N . GLY A 1 94 ? 26.363 -4.350 -12.876 1.00 80.25 94 GLY A N 1
ATOM 707 C CA . GLY A 1 94 ? 24.941 -4.310 -13.212 1.00 80.25 94 GLY A CA 1
ATOM 708 C C . GLY A 1 94 ? 24.500 -2.949 -13.761 1.00 80.25 94 GLY A C 1
ATOM 709 O O . GLY A 1 94 ? 25.044 -1.898 -13.419 1.00 80.25 94 GLY A O 1
ATOM 710 N N . SER A 1 95 ? 23.467 -2.957 -14.601 1.00 85.69 95 SER A N 1
ATOM 711 C CA . SER A 1 95 ? 22.878 -1.730 -15.144 1.00 85.69 95 SER A CA 1
ATOM 712 C C . SER A 1 95 ? 22.068 -0.967 -14.091 1.00 85.69 95 SER A C 1
ATOM 714 O O . SER A 1 95 ? 21.450 -1.566 -13.220 1.00 85.69 95 SER A O 1
ATOM 716 N N . THR A 1 96 ? 22.007 0.364 -14.200 1.00 90.00 96 THR A N 1
ATOM 717 C CA . THR A 1 96 ? 21.027 1.216 -13.486 1.00 90.00 96 THR A CA 1
ATOM 718 C C . THR A 1 96 ? 19.984 1.821 -14.431 1.00 90.00 96 THR A C 1
ATOM 720 O O . THR A 1 96 ? 19.227 2.724 -14.058 1.00 90.00 96 THR A O 1
ATOM 723 N N . ALA A 1 97 ? 19.936 1.345 -15.677 1.00 91.44 97 ALA A N 1
ATOM 724 C CA . ALA A 1 97 ? 18.957 1.772 -16.662 1.00 91.44 97 ALA A CA 1
ATOM 725 C C . ALA A 1 97 ? 17.599 1.125 -16.357 1.00 91.44 97 ALA A C 1
ATOM 727 O O . ALA A 1 97 ? 17.328 -0.022 -16.715 1.00 91.44 97 ALA A O 1
ATOM 728 N N . ALA A 1 98 ? 16.754 1.880 -15.657 1.00 94.19 98 ALA A N 1
ATOM 729 C CA . ALA A 1 98 ? 15.387 1.515 -15.323 1.00 94.19 98 ALA A CA 1
ATOM 730 C C . ALA A 1 98 ? 14.437 2.671 -15.637 1.00 94.19 98 ALA A C 1
ATOM 732 O O . ALA A 1 98 ? 14.727 3.838 -15.353 1.00 94.19 98 ALA A O 1
ATOM 733 N N . THR A 1 99 ? 13.269 2.329 -16.168 1.00 96.38 99 THR A N 1
ATOM 734 C CA . THR A 1 99 ? 12.142 3.246 -16.317 1.00 96.38 99 THR A CA 1
ATOM 735 C C . THR A 1 99 ? 11.189 3.039 -15.152 1.00 96.38 99 THR A C 1
ATOM 737 O O . THR A 1 99 ? 10.561 1.988 -15.031 1.00 96.38 99 THR A O 1
ATOM 740 N N . VAL A 1 100 ? 11.048 4.064 -14.316 1.00 96.75 100 VAL A N 1
ATOM 741 C CA . VAL A 1 100 ? 10.108 4.089 -13.190 1.00 96.75 100 VAL A CA 1
ATOM 742 C C . VAL A 1 100 ? 9.080 5.182 -13.447 1.00 96.75 100 VAL A C 1
ATOM 744 O O . VAL A 1 100 ? 9.447 6.317 -13.759 1.00 96.75 100 VAL A O 1
ATOM 747 N N . LYS A 1 101 ? 7.797 4.840 -13.337 1.00 97.38 101 LYS A N 1
ATOM 748 C CA . LYS A 1 101 ? 6.674 5.771 -13.488 1.00 97.38 101 LYS A CA 1
ATOM 749 C C . LYS A 1 101 ? 6.016 6.004 -12.137 1.00 97.38 101 LYS A C 1
ATOM 751 O O . LYS A 1 101 ? 5.853 5.060 -11.375 1.00 97.38 101 LYS A O 1
ATOM 756 N N . VAL A 1 102 ? 5.631 7.245 -11.861 1.00 96.62 102 VAL A N 1
ATOM 757 C CA . VAL A 1 102 ? 4.827 7.617 -10.692 1.00 96.62 102 VAL A CA 1
ATOM 758 C C . VAL A 1 102 ? 3.517 8.173 -11.226 1.00 96.62 102 VAL A C 1
ATOM 760 O O . VAL A 1 102 ? 3.516 9.184 -11.924 1.00 96.62 102 VAL A O 1
ATOM 763 N N . GLU A 1 103 ? 2.420 7.477 -10.957 1.00 95.44 103 GLU A N 1
ATOM 764 C CA . GLU A 1 103 ? 1.110 7.754 -11.545 1.00 95.44 103 GLU A CA 1
ATOM 765 C C . GLU A 1 103 ? 0.121 8.090 -10.429 1.00 95.44 103 GLU A C 1
ATOM 767 O O . GLU A 1 103 ? -0.030 7.314 -9.487 1.00 95.44 103 GLU A O 1
ATOM 772 N N . ALA A 1 104 ? -0.552 9.239 -10.508 1.00 92.19 104 ALA A N 1
ATOM 773 C CA . ALA A 1 104 ? -1.609 9.576 -9.560 1.00 92.19 104 ALA A CA 1
ATOM 774 C C . ALA A 1 104 ? -2.819 8.657 -9.779 1.00 92.19 104 ALA A C 1
ATOM 776 O O . ALA A 1 104 ? -3.329 8.536 -10.894 1.00 92.19 104 ALA A O 1
ATOM 777 N N . LEU A 1 105 ? -3.292 8.027 -8.708 1.00 87.81 105 LEU A N 1
ATOM 778 C CA . LEU A 1 105 ? -4.525 7.256 -8.709 1.00 87.81 105 LEU A CA 1
ATOM 779 C C . LEU A 1 105 ? -5.684 8.215 -8.463 1.00 87.81 105 LEU A C 1
ATOM 781 O O . LEU A 1 105 ? -5.898 8.688 -7.347 1.00 87.81 105 LEU A O 1
ATOM 785 N N . ASN A 1 106 ? -6.429 8.502 -9.524 1.00 81.12 106 ASN A N 1
ATOM 786 C CA . ASN A 1 106 ? -7.656 9.271 -9.439 1.00 81.12 106 ASN A CA 1
ATOM 787 C C . ASN A 1 106 ? -8.846 8.298 -9.380 1.00 81.12 106 ASN A C 1
ATOM 789 O O . ASN A 1 106 ? -9.098 7.616 -10.375 1.00 81.12 106 ASN A O 1
ATOM 793 N N . PRO A 1 107 ? -9.585 8.214 -8.259 1.00 65.12 107 PRO A N 1
ATOM 794 C CA . PRO A 1 107 ? -10.783 7.378 -8.174 1.00 65.12 107 PRO A CA 1
ATOM 795 C C . PRO A 1 107 ? -11.948 7.903 -9.040 1.00 65.12 107 PRO A C 1
ATOM 797 O O . PRO A 1 107 ? -12.993 7.262 -9.100 1.00 65.12 107 PRO A O 1
ATOM 800 N N . GLY A 1 108 ? -11.780 9.048 -9.710 1.00 63.66 108 GLY A N 1
ATOM 801 C CA . GLY A 1 108 ? -12.836 9.785 -10.395 1.00 63.66 108 GLY A CA 1
ATOM 802 C C . GLY A 1 108 ? -13.365 10.923 -9.523 1.00 63.66 108 GLY A C 1
ATOM 803 O O . GLY A 1 108 ? -12.806 11.228 -8.468 1.00 63.66 108 GLY A O 1
ATOM 804 N N . ALA A 1 109 ? -14.444 11.573 -9.965 1.00 50.03 109 ALA A N 1
ATOM 805 C CA . ALA A 1 109 ? -15.116 12.582 -9.155 1.00 50.03 109 ALA A CA 1
ATOM 806 C C . ALA A 1 109 ? -15.630 11.925 -7.867 1.00 50.03 109 ALA A C 1
ATOM 808 O O . ALA A 1 109 ? -16.563 11.122 -7.899 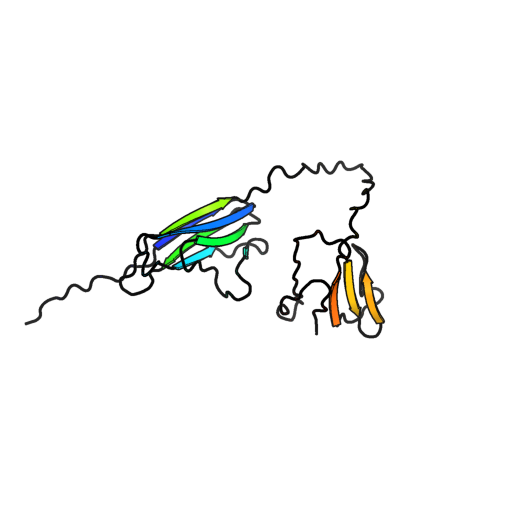1.00 50.03 109 ALA A O 1
ATOM 809 N N . MET A 1 110 ? -15.021 12.264 -6.729 1.00 44.62 110 MET A N 1
ATOM 810 C CA . MET A 1 110 ? -15.698 12.054 -5.457 1.00 44.62 110 MET A CA 1
ATOM 811 C C . MET A 1 110 ? -16.956 12.925 -5.494 1.00 44.62 110 MET A C 1
ATOM 813 O O . MET A 1 110 ? -16.825 14.106 -5.824 1.00 44.62 110 MET A O 1
ATOM 817 N N . PRO A 1 111 ? -18.159 12.391 -5.216 1.00 43.88 111 PRO A N 1
ATOM 818 C CA . PRO A 1 111 ? -19.324 13.247 -5.058 1.00 43.88 111 PRO A CA 1
ATOM 819 C C . PRO A 1 111 ? -18.962 14.304 -4.015 1.00 43.88 111 PRO A C 1
ATOM 821 O O . PRO A 1 111 ? -18.512 13.962 -2.921 1.00 43.88 111 PRO A O 1
ATOM 824 N N . GLU A 1 112 ? -19.058 15.580 -4.391 1.00 37.34 112 GLU A N 1
ATOM 825 C CA . GLU A 1 112 ? -18.820 16.689 -3.477 1.00 37.34 112 GLU A CA 1
ATOM 826 C C . GLU A 1 112 ? -19.858 16.585 -2.364 1.00 37.34 112 GLU A C 1
ATOM 828 O O . GLU A 1 112 ? -21.002 17.021 -2.508 1.00 37.34 112 GLU A O 1
ATOM 833 N N . THR A 1 113 ? -19.480 15.967 -1.247 1.00 38.09 113 THR A N 1
ATOM 834 C CA . THR A 1 113 ? -20.282 16.004 -0.034 1.00 38.09 113 THR A CA 1
ATOM 835 C C . THR A 1 113 ? -20.201 17.425 0.500 1.00 38.09 113 THR A C 1
ATOM 837 O O . THR A 1 113 ? -19.393 17.751 1.368 1.00 38.09 113 THR A O 1
ATOM 840 N N . THR A 1 114 ? -21.037 18.299 -0.051 1.00 36.25 114 THR A N 1
ATOM 841 C CA . THR A 1 114 ? -21.390 19.549 0.601 1.00 36.25 114 THR A CA 1
ATOM 842 C C . THR A 1 114 ? -22.136 19.134 1.859 1.00 36.25 114 THR A C 1
ATOM 844 O O . THR A 1 114 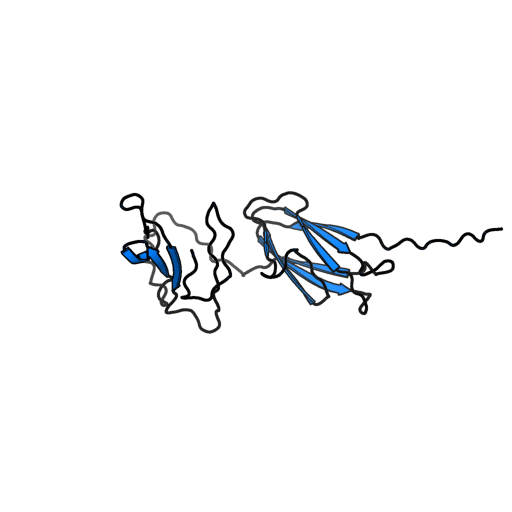? -23.306 18.760 1.797 1.00 36.25 114 THR A O 1
ATOM 847 N N . ILE A 1 115 ? -21.447 19.114 3.001 1.00 37.56 115 ILE A N 1
ATOM 848 C CA . ILE A 1 115 ? -22.106 18.968 4.297 1.00 37.56 115 ILE A CA 1
ATOM 849 C C . ILE A 1 115 ? -22.871 20.274 4.521 1.00 37.56 115 ILE A C 1
ATOM 851 O O . ILE A 1 115 ? -22.355 21.235 5.086 1.00 37.56 115 ILE A O 1
ATOM 855 N N . ALA A 1 116 ? -24.089 20.333 3.984 1.00 34.75 116 ALA A N 1
ATOM 856 C CA . ALA A 1 116 ? -25.052 21.359 4.323 1.00 34.75 116 ALA A CA 1
ATOM 857 C C . ALA A 1 116 ? -25.449 21.133 5.785 1.00 34.75 116 ALA A C 1
ATOM 859 O O . ALA A 1 116 ? -25.951 20.069 6.146 1.00 34.75 116 ALA A O 1
ATOM 860 N N . ALA A 1 117 ? -25.186 22.136 6.619 1.00 40.16 117 ALA A N 1
ATOM 861 C CA . ALA A 1 117 ? -25.298 22.089 8.073 1.00 40.16 117 ALA A CA 1
ATOM 862 C C . ALA A 1 117 ? -26.731 21.935 8.630 1.00 40.16 117 ALA A C 1
ATOM 864 O O . ALA A 1 117 ? -26.908 22.091 9.827 1.00 40.16 117 ALA A O 1
ATOM 865 N N . ASP A 1 118 ? -27.731 21.596 7.813 1.00 36.81 118 ASP A N 1
ATOM 866 C CA . ASP A 1 118 ? -29.133 21.448 8.246 1.00 36.81 118 ASP A CA 1
ATOM 867 C C . ASP A 1 118 ? -29.874 20.276 7.573 1.00 36.81 118 ASP A C 1
ATOM 869 O O . ASP A 1 118 ? -31.101 20.194 7.577 1.00 36.81 118 ASP A O 1
ATOM 873 N N . GLY A 1 119 ? -29.142 19.320 7.000 1.00 34.03 119 GLY A N 1
ATOM 874 C CA . GLY A 1 119 ? -29.733 18.082 6.505 1.00 34.03 119 GLY A CA 1
ATOM 875 C C . GLY A 1 119 ? -29.650 16.991 7.561 1.00 34.03 119 GLY A C 1
ATOM 876 O O . GLY A 1 119 ? -28.604 16.358 7.692 1.00 34.03 119 GLY A O 1
ATOM 877 N N . HIS A 1 120 ? -30.746 16.716 8.271 1.00 42.91 120 HIS A N 1
ATOM 878 C CA . HIS A 1 120 ? -30.977 15.373 8.799 1.00 42.91 120 HIS A CA 1
ATOM 879 C C . HIS A 1 120 ? -30.924 14.425 7.598 1.00 42.91 120 HIS A C 1
ATOM 881 O O . HIS A 1 120 ? -31.886 14.306 6.843 1.00 42.91 120 HIS A O 1
ATOM 887 N N . LEU A 1 121 ? -29.748 13.848 7.344 1.00 38.06 121 LEU A N 1
ATOM 888 C CA . LEU A 1 121 ? -29.612 12.784 6.375 1.00 38.06 121 LEU A CA 1
ATOM 889 C C . LEU A 1 121 ? -30.341 11.604 6.999 1.00 38.06 121 LEU A C 1
ATOM 891 O O . LEU A 1 121 ? -29.786 10.904 7.847 1.00 38.06 121 LEU A O 1
ATOM 895 N N . ASP A 1 122 ? -31.583 11.398 6.572 1.00 38.00 122 ASP A N 1
ATOM 896 C CA . ASP A 1 122 ? -32.120 10.054 6.472 1.00 38.00 122 ASP A CA 1
ATOM 897 C C . ASP A 1 122 ? -31.103 9.269 5.644 1.00 38.00 122 ASP A C 1
ATOM 899 O O . ASP A 1 122 ? -31.086 9.295 4.410 1.00 38.00 122 ASP A O 1
ATOM 903 N N . ALA A 1 123 ? -30.174 8.630 6.352 1.00 41.28 123 ALA A N 1
ATOM 904 C CA . ALA A 1 123 ? -29.373 7.559 5.825 1.00 41.28 123 ALA A CA 1
ATOM 905 C C . ALA A 1 123 ? -30.375 6.473 5.443 1.00 41.28 123 ALA A C 1
ATOM 907 O O . ALA A 1 123 ? -30.717 5.608 6.249 1.00 41.28 123 ALA A O 1
ATOM 908 N N . GLY A 1 124 ? -30.878 6.544 4.209 1.00 40.97 124 GLY A N 1
ATOM 909 C CA . GLY A 1 124 ? -31.457 5.383 3.563 1.00 40.97 124 GLY A CA 1
ATOM 910 C C . GLY A 1 124 ? -30.463 4.244 3.792 1.00 40.97 124 GLY A C 1
ATOM 911 O O . GLY A 1 124 ? -29.275 4.436 3.506 1.00 40.97 124 GLY A O 1
ATOM 9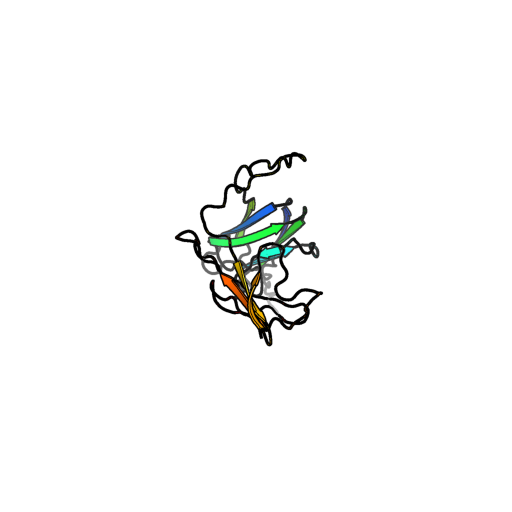12 N N . PRO A 1 125 ? -30.886 3.131 4.416 1.00 39.84 125 PRO A N 1
ATOM 913 C CA . PRO A 1 125 ? -29.960 2.113 4.870 1.00 39.84 125 PRO A CA 1
ATOM 914 C C . PRO A 1 125 ? -29.112 1.690 3.680 1.00 39.84 125 PRO A C 1
ATOM 916 O O . PRO A 1 125 ? -29.652 1.412 2.608 1.00 39.84 125 PRO A O 1
ATOM 919 N N . LEU A 1 126 ? -27.789 1.654 3.862 1.00 45.25 126 LEU A N 1
ATOM 920 C CA . LEU A 1 126 ? -26.932 0.840 3.011 1.00 45.25 126 LEU A CA 1
ATOM 921 C C . LEU A 1 126 ? -27.616 -0.531 2.958 1.00 45.25 126 LEU A C 1
ATOM 923 O O . LEU A 1 126 ? -27.685 -1.230 3.970 1.00 45.25 126 LEU A O 1
ATOM 927 N N . ALA A 1 127 ? -28.250 -0.842 1.827 1.00 40.50 127 ALA A N 1
ATOM 928 C CA . ALA A 1 127 ? -28.952 -2.095 1.608 1.00 40.50 127 ALA A CA 1
ATOM 929 C C . ALA A 1 127 ? -27.873 -3.167 1.446 1.00 40.50 127 ALA A C 1
ATOM 931 O O . ALA A 1 127 ? -27.416 -3.472 0.350 1.00 40.50 127 ALA A O 1
ATOM 932 N N . GLY A 1 128 ? -27.377 -3.599 2.595 1.00 42.34 128 GLY A N 1
ATOM 933 C CA . GLY A 1 128 ? -26.173 -4.378 2.787 1.00 42.34 128 GLY A CA 1
ATOM 934 C C . GLY A 1 128 ? -25.717 -4.127 4.218 1.00 42.34 128 GLY A C 1
ATOM 935 O O . GLY A 1 128 ? -24.996 -3.168 4.484 1.00 42.34 128 GLY A O 1
ATOM 936 N N . GLY A 1 129 ? -26.231 -4.936 5.141 1.00 57.22 129 GLY A N 1
ATOM 937 C CA . GLY A 1 129 ? -25.959 -4.960 6.568 1.00 57.22 129 GLY A CA 1
ATOM 938 C C . GLY A 1 129 ? -24.552 -4.486 6.880 1.00 57.22 129 GLY A C 1
ATOM 939 O O . GLY A 1 129 ? -23.564 -5.113 6.496 1.00 57.22 129 GLY A O 1
ATOM 940 N N . ALA A 1 130 ? -24.502 -3.332 7.541 1.00 72.88 130 ALA A N 1
ATOM 941 C CA . ALA A 1 130 ? -23.277 -2.602 7.805 1.00 72.88 130 ALA A CA 1
ATOM 942 C C . ALA A 1 130 ? -22.218 -3.501 8.450 1.00 72.88 130 ALA A C 1
ATOM 944 O O . ALA A 1 130 ? -22.547 -4.368 9.264 1.00 72.88 130 ALA A O 1
ATOM 945 N N . ILE A 1 131 ? -20.956 -3.251 8.099 1.00 84.00 131 ILE A N 1
ATOM 946 C CA . ILE A 1 131 ? -19.782 -3.830 8.756 1.00 84.00 131 ILE A CA 1
ATOM 947 C C . ILE A 1 131 ? -19.945 -3.697 10.275 1.00 84.00 131 ILE A C 1
ATOM 949 O O . ILE A 1 131 ? -20.260 -2.616 10.777 1.00 84.00 131 ILE A O 1
ATOM 953 N N . ARG A 1 132 ? -19.725 -4.793 11.003 1.00 86.25 132 ARG A N 1
ATOM 954 C CA . ARG A 1 132 ? -19.860 -4.863 12.461 1.00 86.25 132 ARG A CA 1
ATOM 955 C C . ARG A 1 132 ? -18.535 -5.227 13.098 1.00 86.25 132 ARG A C 1
ATOM 957 O O . ARG A 1 132 ? -17.792 -6.054 12.573 1.00 86.25 132 ARG A O 1
ATOM 964 N N . LEU A 1 133 ? -18.280 -4.638 14.262 1.00 88.38 133 LEU A N 1
ATOM 965 C CA . LEU A 1 133 ? -17.203 -5.059 15.142 1.00 88.38 133 LEU A CA 1
ATOM 966 C C . LEU A 1 133 ? -17.787 -5.969 16.221 1.00 88.38 133 LEU A C 1
ATOM 968 O O . LEU A 1 133 ? -18.663 -5.557 16.985 1.00 88.38 133 LEU A O 1
ATOM 972 N N . ARG A 1 134 ? -17.274 -7.192 16.292 1.00 92.50 134 ARG A N 1
ATOM 973 C CA . ARG A 1 134 ? -17.540 -8.132 17.375 1.00 92.50 134 ARG A CA 1
ATOM 974 C C . ARG A 1 134 ? -16.279 -8.306 18.199 1.00 92.50 134 ARG A C 1
ATOM 976 O O . ARG A 1 134 ? -15.180 -8.361 17.661 1.00 92.50 134 ARG A O 1
ATOM 983 N N . ALA A 1 135 ? -16.421 -8.381 19.507 1.00 93.19 135 ALA A N 1
ATOM 984 C CA . ALA A 1 135 ? -15.305 -8.470 20.423 1.00 93.19 135 ALA A CA 1
ATOM 985 C C . ALA A 1 135 ? -15.553 -9.553 21.458 1.00 93.19 135 ALA A C 1
ATOM 987 O O . ALA A 1 135 ? -16.659 -9.653 21.973 1.00 93.19 135 ALA A O 1
ATOM 988 N N . HIS A 1 136 ? -14.523 -10.316 21.801 1.00 94.38 136 HIS A N 1
ATOM 989 C CA . HIS A 1 136 ? -14.571 -11.192 22.959 1.00 94.38 136 HIS A CA 1
ATOM 990 C C . HIS A 1 136 ? -14.093 -10.406 24.176 1.00 94.38 136 HIS A C 1
ATOM 992 O O . HIS A 1 136 ? -12.952 -9.935 24.213 1.00 94.38 136 HIS A O 1
ATOM 998 N N . VAL A 1 137 ? -14.982 -10.211 25.145 1.00 94.19 137 VAL A N 1
ATOM 999 C CA . VAL A 1 137 ? -14.735 -9.400 26.335 1.00 94.19 137 VAL A CA 1
ATOM 1000 C C . VAL A 1 137 ? -14.636 -10.306 27.555 1.00 94.19 137 VAL A C 1
ATOM 1002 O O . VAL A 1 137 ? -15.546 -11.088 27.839 1.00 94.19 137 VAL A O 1
ATOM 1005 N N . ALA A 1 138 ? -13.542 -10.176 28.304 1.00 93.00 138 ALA A N 1
ATOM 1006 C CA . ALA A 1 138 ? -13.259 -11.004 29.468 1.00 93.00 138 ALA A CA 1
ATOM 1007 C C . ALA A 1 138 ? -14.424 -10.968 30.471 1.00 93.00 138 ALA A C 1
ATOM 1009 O O . ALA A 1 138 ? -14.861 -9.896 30.904 1.00 93.00 138 ALA A O 1
ATOM 1010 N N . GLY A 1 139 ? -14.933 -12.149 30.828 1.00 88.50 139 GLY A N 1
ATOM 1011 C CA . GLY A 1 139 ? -16.046 -12.310 31.770 1.00 88.50 139 GLY A CA 1
ATOM 1012 C C . GLY A 1 139 ? -17.431 -11.918 31.237 1.00 88.50 139 GLY A C 1
ATOM 1013 O O . GLY A 1 139 ? -18.399 -12.029 31.985 1.00 88.50 139 GLY A O 1
ATOM 1014 N N . ILE A 1 140 ? -17.541 -11.486 29.976 1.00 90.75 140 ILE A N 1
ATOM 1015 C CA . ILE A 1 140 ? -18.809 -11.114 29.322 1.00 90.75 140 ILE A CA 1
ATOM 1016 C C . ILE A 1 140 ? -19.080 -12.017 28.108 1.00 90.75 140 ILE A C 1
ATOM 1018 O O . ILE A 1 140 ? -20.219 -12.420 27.886 1.00 90.75 140 ILE A O 1
ATOM 1022 N N . GLY A 1 141 ? -18.037 -12.388 27.362 1.00 90.69 141 GLY A N 1
ATOM 1023 C CA . GLY A 1 141 ? -18.137 -13.159 26.125 1.00 90.69 141 GLY A CA 1
ATOM 1024 C C . GLY A 1 141 ? -18.198 -12.267 24.885 1.00 90.69 141 GLY A C 1
ATOM 1025 O O . GLY A 1 141 ? -17.650 -11.164 24.877 1.00 90.69 141 GLY A O 1
ATOM 1026 N N . ASP A 1 142 ? -18.838 -12.754 23.824 1.00 93.25 142 ASP A N 1
ATOM 1027 C CA . ASP A 1 142 ? -18.920 -12.047 22.544 1.00 93.25 142 ASP A CA 1
ATOM 1028 C C . ASP A 1 142 ? -19.907 -10.871 22.609 1.00 93.25 142 ASP A C 1
ATOM 1030 O O . ASP A 1 142 ? -21.104 -11.050 22.835 1.00 93.25 142 ASP A O 1
ATOM 1034 N N . VAL A 1 143 ? -19.409 -9.665 22.345 1.00 91.88 143 VAL A N 1
ATOM 1035 C CA . VAL A 1 143 ? -20.166 -8.410 22.318 1.00 91.88 143 VAL A CA 1
ATOM 1036 C C . VAL A 1 143 ? -20.080 -7.801 20.924 1.00 91.88 143 VAL A C 1
ATOM 1038 O O . VAL A 1 143 ? -18.993 -7.669 20.364 1.00 91.88 143 VAL A O 1
A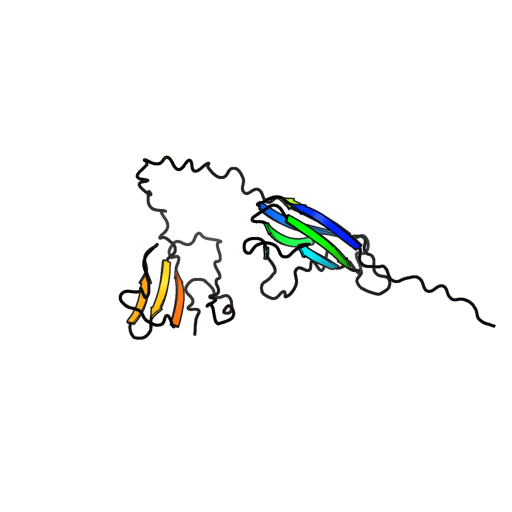TOM 1041 N N . ILE A 1 144 ? -21.220 -7.401 20.362 1.00 89.19 144 ILE A N 1
ATOM 1042 C CA . ILE A 1 144 ? -21.287 -6.627 19.117 1.00 89.19 144 ILE A CA 1
ATOM 1043 C C . ILE A 1 144 ? -21.632 -5.192 19.493 1.00 89.19 144 ILE A C 1
ATOM 1045 O O . ILE A 1 144 ? -22.687 -4.960 20.077 1.00 89.19 144 ILE A O 1
ATOM 1049 N N . ALA A 1 145 ? -20.759 -4.247 19.153 1.00 79.69 145 ALA A N 1
ATOM 1050 C CA . ALA A 1 145 ? -21.023 -2.825 19.355 1.00 79.69 145 ALA A CA 1
ATOM 1051 C C . ALA A 1 145 ? -21.558 -2.193 18.066 1.00 79.69 145 ALA A C 1
ATOM 1053 O O . ALA A 1 145 ? -21.082 -2.500 16.966 1.00 79.69 145 ALA A O 1
ATOM 1054 N N . ALA A 1 146 ? -22.534 -1.294 18.198 1.00 72.06 146 ALA A N 1
ATOM 1055 C CA . ALA A 1 146 ? -22.954 -0.454 17.088 1.00 72.06 146 ALA A CA 1
ATOM 1056 C C . ALA A 1 146 ? -21.861 0.564 16.709 1.00 72.06 146 ALA A C 1
ATOM 1058 O O . ALA A 1 146 ? -20.886 0.793 17.432 1.00 72.06 146 ALA A O 1
ATOM 1059 N N . ILE A 1 147 ? -22.030 1.214 15.556 1.00 74.50 147 ILE A N 1
ATOM 1060 C CA . ILE A 1 147 ? -21.170 2.333 15.160 1.00 74.50 147 ILE A CA 1
ATOM 1061 C C . ILE A 1 147 ? -21.255 3.417 16.244 1.00 74.50 147 ILE A C 1
ATOM 1063 O O . ILE A 1 147 ? -22.348 3.809 16.645 1.00 74.50 147 ILE A O 1
ATOM 1067 N N . ASN A 1 148 ? -20.095 3.914 16.683 1.00 75.81 148 ASN A N 1
ATOM 1068 C CA . ASN A 1 148 ? -19.936 4.891 17.769 1.00 75.81 148 ASN A CA 1
ATOM 1069 C C . ASN A 1 148 ? -20.313 4.389 19.177 1.00 75.81 148 ASN A C 1
ATOM 1071 O O . ASN A 1 148 ? -20.422 5.199 20.097 1.00 75.81 148 ASN A O 1
ATOM 1075 N N . GLU A 1 149 ? -20.464 3.079 19.376 1.00 82.19 149 GLU A N 1
ATOM 1076 C CA . GLU A 1 149 ? -20.687 2.482 20.692 1.00 82.19 149 GLU A CA 1
ATOM 1077 C C . GLU A 1 149 ? -19.408 1.837 21.249 1.00 82.19 149 GLU A C 1
ATOM 1079 O O . GLU A 1 149 ? -18.540 1.357 20.516 1.00 82.19 149 GLU A O 1
ATOM 1084 N N . TRP A 1 150 ? -19.284 1.820 22.577 1.00 85.31 150 TRP A N 1
ATOM 1085 C CA . TRP A 1 150 ? -18.188 1.141 23.254 1.00 85.31 150 TRP A CA 1
ATOM 1086 C C . TRP A 1 150 ? -18.482 -0.350 23.436 1.00 85.31 150 TRP A C 1
ATOM 1088 O O . TRP A 1 150 ? -19.464 -0.714 24.067 1.00 85.31 150 TRP A O 1
ATOM 1098 N N . VAL A 1 151 ? -17.553 -1.207 23.010 1.00 87.19 151 VAL A N 1
ATOM 1099 C CA . VAL A 1 151 ? -17.539 -2.640 23.366 1.00 87.19 151 VAL A CA 1
ATOM 1100 C C . VAL A 1 151 ? -17.325 -2.852 24.874 1.00 87.19 151 VAL A C 1
ATOM 1102 O O . VAL A 1 151 ? -18.000 -3.659 25.502 1.00 87.19 151 VAL A O 1
ATOM 1105 N N . ALA A 1 152 ? -16.352 -2.139 25.449 1.00 86.75 152 ALA A N 1
ATOM 1106 C CA . ALA A 1 152 ? -15.992 -2.173 26.866 1.00 86.75 152 ALA A CA 1
ATOM 1107 C C . ALA A 1 152 ? -15.664 -0.740 27.307 1.00 86.75 152 ALA A C 1
ATOM 1109 O O . ALA A 1 152 ? -14.513 -0.299 27.288 1.00 86.75 152 ALA A O 1
ATOM 1110 N N . GLY A 1 153 ? -16.722 0.029 27.564 1.00 84.06 153 GLY A N 1
ATOM 1111 C CA . GLY A 1 153 ? -16.648 1.477 27.739 1.00 84.06 153 GLY A CA 1
ATOM 1112 C C . GLY A 1 153 ? -16.166 1.927 29.119 1.00 84.06 153 GLY A C 1
ATOM 1113 O O . GLY A 1 153 ? -16.077 1.130 30.049 1.00 84.06 153 GLY A O 1
ATOM 1114 N N . PRO A 1 154 ? -15.917 3.234 29.296 1.00 82.38 154 PRO A N 1
ATOM 1115 C CA . PRO A 1 154 ? -15.423 3.796 30.557 1.00 82.38 154 PRO A CA 1
ATOM 1116 C C . PRO A 1 154 ? -16.358 3.557 31.754 1.00 82.38 154 PRO A C 1
ATOM 1118 O O . PRO A 1 154 ? -15.894 3.522 32.889 1.00 82.38 154 PRO A O 1
ATOM 1121 N N . SER A 1 155 ? -17.659 3.368 31.516 1.00 82.25 155 SER A N 1
ATOM 1122 C CA . SER A 1 155 ? -18.648 3.063 32.559 1.00 82.25 155 SER A CA 1
ATOM 1123 C C . SER A 1 155 ? -18.648 1.594 33.001 1.00 82.25 155 SER A C 1
ATOM 1125 O O . SER A 1 155 ? -19.165 1.289 34.071 1.00 82.25 155 SER A O 1
ATOM 1127 N N . ALA A 1 156 ? -18.083 0.692 32.195 1.00 84.38 156 ALA A N 1
ATOM 1128 C CA . ALA A 1 156 ? -17.976 -0.739 32.474 1.00 84.38 156 ALA A CA 1
ATOM 1129 C C . ALA A 1 156 ? -16.703 -1.305 31.808 1.00 84.38 156 ALA A C 1
ATOM 1131 O O . ALA A 1 156 ? -16.787 -2.041 30.819 1.00 84.38 156 ALA A O 1
ATOM 1132 N N . PRO A 1 157 ? -15.506 -0.917 32.290 1.00 88.81 157 PRO A N 1
ATOM 1133 C CA . PRO A 1 157 ? -14.258 -1.294 31.647 1.00 88.81 157 PRO A CA 1
ATOM 1134 C C . PRO A 1 157 ? -13.995 -2.790 31.827 1.00 88.81 157 PRO A C 1
ATOM 1136 O O . PRO A 1 157 ? -14.044 -3.317 32.937 1.00 88.81 157 PRO A O 1
ATOM 1139 N N . SER A 1 158 ? -13.654 -3.465 30.734 1.00 92.62 158 SER A N 1
ATOM 1140 C CA . SER A 1 158 ? -13.184 -4.848 30.750 1.00 92.62 158 SER A CA 1
ATOM 1141 C C . SER A 1 158 ? -12.122 -5.063 29.674 1.00 92.62 158 SER A C 1
ATOM 1143 O O . SER A 1 158 ? -11.958 -4.254 28.756 1.00 92.62 158 SER A O 1
ATOM 1145 N N . ARG A 1 159 ? -11.356 -6.145 29.814 1.00 90.94 159 ARG A N 1
ATOM 1146 C CA . ARG A 1 159 ? -10.327 -6.528 28.849 1.00 90.94 159 ARG A CA 1
ATOM 1147 C C . ARG A 1 159 ? -10.996 -7.062 27.587 1.00 90.94 159 ARG A C 1
ATOM 1149 O O . ARG A 1 159 ? -11.843 -7.945 27.660 1.00 90.94 159 ARG A O 1
ATOM 1156 N N . ILE A 1 160 ? -10.568 -6.549 26.440 1.00 91.81 160 ILE A N 1
ATOM 1157 C CA . ILE A 1 160 ? -10.911 -7.101 25.131 1.00 91.81 160 ILE A CA 1
ATOM 1158 C C . ILE A 1 160 ? -9.819 -8.110 24.771 1.00 91.81 160 ILE A C 1
ATOM 1160 O O . ILE A 1 160 ? -8.658 -7.726 24.633 1.00 91.81 160 ILE A O 1
ATOM 1164 N N . GLU A 1 161 ? -10.188 -9.382 24.676 1.00 90.50 161 GLU A N 1
ATOM 1165 C CA . GLU A 1 161 ? -9.278 -10.504 24.393 1.00 90.50 161 GLU A CA 1
ATOM 1166 C C . GLU A 1 161 ? -9.150 -10.741 22.885 1.00 90.50 161 GLU A C 1
ATOM 1168 O O . GLU A 1 161 ? -8.079 -11.072 22.386 1.00 90.50 161 GLU A O 1
ATOM 1173 N N . GLY A 1 162 ? -10.215 -10.475 22.126 1.00 91.38 162 GLY A N 1
ATOM 1174 C CA . GLY A 1 162 ? -10.204 -10.611 20.674 1.00 91.38 162 GLY A CA 1
ATOM 1175 C C . GLY A 1 162 ? -11.185 -9.682 19.980 1.00 91.38 162 GLY A C 1
ATOM 1176 O O . GLY A 1 162 ? -12.188 -9.274 20.559 1.00 91.38 162 GLY A O 1
ATOM 1177 N N . LEU A 1 163 ? -10.898 -9.371 18.718 1.00 93.06 163 LEU A N 1
ATOM 1178 C CA . LEU A 1 163 ? -11.768 -8.620 17.819 1.00 93.06 163 LEU A CA 1
ATOM 1179 C C . LEU A 1 163 ? -12.001 -9.406 16.532 1.00 93.06 163 LEU A C 1
ATOM 1181 O O . LEU A 1 163 ? -11.078 -10.010 15.988 1.00 93.06 163 LEU A O 1
ATOM 1185 N N . ALA A 1 164 ? -13.222 -9.341 16.026 1.00 93.06 164 ALA A N 1
ATOM 1186 C CA . ALA A 1 164 ? -13.625 -9.842 14.732 1.00 93.06 164 ALA A CA 1
ATOM 1187 C C . ALA A 1 164 ? -14.404 -8.767 13.965 1.00 93.06 164 ALA A C 1
ATOM 1189 O O . ALA A 1 164 ? -15.154 -7.984 14.551 1.00 93.06 164 ALA A O 1
ATOM 1190 N N . ILE A 1 165 ? -14.220 -8.729 12.649 1.00 91.25 165 ILE A N 1
ATOM 1191 C CA . ILE A 1 165 ? -15.030 -7.910 11.749 1.00 91.25 165 ILE A CA 1
ATOM 1192 C C . ILE A 1 165 ? -16.006 -8.839 11.040 1.00 91.25 165 ILE A C 1
ATOM 1194 O O . ILE A 1 165 ? -15.577 -9.766 10.356 1.00 91.25 165 ILE A O 1
ATOM 1198 N N . ASP A 1 166 ? -17.300 -8.569 11.179 1.00 88.88 166 ASP A N 1
ATOM 1199 C CA . ASP A 1 166 ? -18.364 -9.290 10.487 1.00 88.88 166 ASP A CA 1
ATOM 1200 C C . ASP A 1 166 ? -18.982 -8.382 9.414 1.00 88.88 166 ASP A C 1
ATOM 1202 O O . ASP A 1 166 ? -19.288 -7.218 9.671 1.00 88.88 166 ASP A O 1
ATOM 1206 N N . TRP A 1 167 ? -19.205 -8.908 8.209 1.00 89.25 167 TRP A N 1
ATOM 1207 C CA . TRP A 1 167 ? -19.912 -8.194 7.141 1.00 89.25 167 TRP A CA 1
ATOM 1208 C C . TRP A 1 167 ? -20.852 -9.165 6.421 1.00 89.25 167 TRP A C 1
ATOM 1210 O O . TRP A 1 167 ? -20.462 -9.780 5.429 1.00 89.25 167 TRP A O 1
ATOM 1220 N N . PRO A 1 168 ? -22.076 -9.355 6.949 1.00 82.94 168 PRO A N 1
ATOM 1221 C CA . PRO A 1 168 ? -23.015 -10.341 6.416 1.00 82.94 168 PRO A CA 1
ATOM 1222 C C . PRO A 1 168 ? -23.328 -10.139 4.930 1.00 82.94 168 PRO A C 1
ATOM 1224 O O . PRO A 1 168 ? -23.409 -11.110 4.187 1.00 82.94 168 PRO A O 1
ATOM 1227 N N . ASP A 1 169 ? -23.422 -8.881 4.497 1.00 81.94 169 ASP A N 1
ATOM 1228 C CA . ASP A 1 169 ? -23.762 -8.510 3.122 1.00 81.94 169 ASP A CA 1
ATOM 1229 C C . ASP A 1 169 ? -22.540 -7.987 2.345 1.00 81.94 169 ASP A C 1
ATOM 1231 O O . ASP A 1 169 ? -22.618 -7.004 1.604 1.00 81.94 169 ASP A O 1
ATOM 1235 N N . MET A 1 170 ? -21.376 -8.614 2.548 1.00 83.62 170 MET A N 1
ATOM 1236 C CA . MET A 1 170 ? -20.159 -8.282 1.808 1.00 83.62 170 MET A CA 1
ATOM 1237 C C . MET A 1 170 ? -20.363 -8.538 0.301 1.00 83.62 170 MET A C 1
ATOM 1239 O O . MET A 1 170 ? -20.755 -9.646 -0.078 1.00 83.62 170 MET A O 1
ATOM 1243 N N . PRO A 1 171 ? -20.082 -7.556 -0.580 1.00 81.12 171 PRO A N 1
ATOM 1244 C CA . PRO A 1 171 ? -20.248 -7.733 -2.018 1.00 81.12 171 PRO A CA 1
ATOM 1245 C C . PRO A 1 171 ? -19.440 -8.912 -2.570 1.00 81.12 171 PRO A C 1
ATOM 1247 O O . PRO A 1 171 ? -18.291 -9.140 -2.185 1.00 81.12 171 PRO A O 1
ATOM 1250 N N . ALA A 1 172 ? -20.023 -9.633 -3.529 1.00 76.12 172 ALA A N 1
ATOM 1251 C CA . ALA A 1 172 ? -19.330 -10.715 -4.217 1.00 76.12 172 ALA A CA 1
ATOM 1252 C C . ALA A 1 172 ? -18.060 -10.198 -4.919 1.00 76.12 172 ALA A C 1
ATOM 1254 O O . ALA A 1 172 ? -18.079 -9.160 -5.580 1.00 76.12 172 ALA A O 1
ATOM 1255 N N . GLY A 1 173 ? -16.960 -10.943 -4.787 1.00 77.00 173 GLY A N 1
ATOM 1256 C CA . GLY A 1 173 ? -15.659 -10.574 -5.356 1.00 77.00 173 GLY A CA 1
ATOM 1257 C C . GLY A 1 173 ? -14.802 -9.655 -4.477 1.00 77.00 173 GLY A C 1
ATOM 1258 O O . GLY A 1 173 ? -13.698 -9.308 -4.891 1.00 77.00 173 GLY A O 1
ATOM 1259 N N . LEU A 1 174 ? -15.264 -9.288 -3.276 1.00 80.44 174 LEU A N 1
ATOM 1260 C CA . LEU A 1 174 ? -14.469 -8.570 -2.279 1.00 80.44 174 LEU A CA 1
ATOM 1261 C C . LEU A 1 174 ? -13.854 -9.555 -1.265 1.00 80.44 174 LEU A C 1
ATOM 1263 O O . LEU A 1 174 ? -14.553 -10.425 -0.753 1.00 80.44 174 LEU A O 1
ATOM 1267 N N . ASP A 1 175 ? -12.559 -9.409 -0.965 1.00 81.88 175 ASP A N 1
ATOM 1268 C CA . ASP A 1 175 ? -11.890 -10.069 0.172 1.00 81.88 175 ASP A CA 1
ATOM 1269 C C . ASP A 1 175 ? -11.475 -8.994 1.186 1.00 81.88 175 ASP A C 1
ATOM 1271 O O . ASP A 1 175 ? -10.927 -7.954 0.808 1.00 81.88 175 ASP A O 1
ATOM 1275 N N . LEU A 1 176 ? -11.732 -9.239 2.471 1.00 84.56 176 LEU A N 1
ATOM 1276 C CA . LEU A 1 176 ? -11.348 -8.356 3.568 1.00 84.56 176 LEU A CA 1
ATOM 1277 C C . LEU A 1 176 ? -10.469 -9.126 4.551 1.00 84.56 176 LEU A C 1
ATOM 1279 O O . LEU A 1 176 ? -10.871 -10.147 5.113 1.00 84.56 176 LEU A O 1
ATOM 1283 N N . ARG A 1 177 ? -9.280 -8.579 4.808 1.00 91.12 177 ARG A N 1
ATOM 1284 C CA . ARG A 1 177 ? -8.351 -9.077 5.825 1.00 91.12 177 ARG A CA 1
ATOM 1285 C C . ARG A 1 177 ? -7.957 -7.960 6.770 1.00 91.12 177 ARG A C 1
ATOM 1287 O O . ARG A 1 177 ? -7.830 -6.811 6.352 1.00 91.12 177 ARG A O 1
ATOM 1294 N N . TYR A 1 178 ? -7.741 -8.301 8.033 1.00 89.50 178 TYR A N 1
ATOM 1295 C CA . TYR A 1 178 ? -7.418 -7.326 9.070 1.00 89.50 178 TYR A CA 1
ATOM 1296 C C . TYR A 1 178 ? -6.464 -7.898 10.109 1.00 89.50 178 TYR A C 1
ATOM 1298 O O . TYR A 1 178 ? -6.353 -9.106 10.303 1.00 89.50 178 TYR A O 1
ATOM 1306 N N . ALA A 1 179 ? -5.752 -6.990 10.762 1.00 90.44 179 ALA A N 1
ATOM 1307 C CA . ALA A 1 179 ? -4.893 -7.257 11.898 1.00 90.44 179 ALA A CA 1
ATOM 1308 C C . ALA A 1 179 ? -5.187 -6.215 12.974 1.00 90.44 179 ALA A C 1
ATOM 1310 O O . ALA A 1 179 ? -5.589 -5.089 12.669 1.00 90.44 179 ALA A O 1
ATOM 1311 N N . VAL A 1 180 ? -4.964 -6.584 14.230 1.00 86.44 180 VAL A N 1
ATOM 1312 C CA . VAL A 1 180 ? -5.137 -5.684 15.370 1.00 86.44 180 VAL A CA 1
ATOM 1313 C C . VAL A 1 180 ? -3.772 -5.324 15.924 1.00 86.44 180 VAL A C 1
ATOM 1315 O O . VAL A 1 180 ? -2.899 -6.176 16.050 1.00 86.44 180 VAL A O 1
ATOM 1318 N N . ARG A 1 181 ? -3.596 -4.049 16.269 1.00 86.31 181 ARG A N 1
ATOM 1319 C CA . ARG A 1 181 ? -2.420 -3.541 16.973 1.00 86.31 181 ARG A CA 1
ATOM 1320 C C . ARG A 1 181 ? -2.881 -2.771 18.198 1.00 86.31 181 ARG A C 1
ATOM 1322 O O . ARG A 1 181 ? -3.715 -1.874 18.083 1.00 86.31 181 ARG A O 1
ATOM 1329 N N . SER A 1 182 ? -2.315 -3.095 19.354 1.00 82.56 182 SER A N 1
ATOM 1330 C CA . SER A 1 182 ? -2.498 -2.304 20.572 1.00 82.56 182 SER A CA 1
ATOM 1331 C C . SER A 1 182 ? -1.298 -1.378 20.781 1.00 82.56 182 SER A C 1
ATOM 1333 O O . SER A 1 182 ? -0.279 -1.498 20.108 1.00 82.56 182 SER A O 1
ATOM 1335 N N . ARG A 1 183 ? -1.391 -0.437 21.726 1.00 79.56 183 ARG A N 1
ATOM 1336 C CA . ARG A 1 183 ? -0.280 0.483 22.031 1.00 79.56 183 ARG A CA 1
ATOM 1337 C C . ARG A 1 183 ? 1.015 -0.250 22.423 1.00 79.56 183 ARG A C 1
ATOM 1339 O O . ARG A 1 183 ? 2.092 0.273 22.164 1.00 79.56 183 ARG A O 1
ATOM 1346 N N . ASN A 1 184 ? 0.898 -1.423 23.047 1.00 81.56 184 ASN A N 1
ATOM 1347 C CA . ASN A 1 184 ? 2.012 -2.124 23.691 1.00 81.56 184 ASN A CA 1
ATOM 1348 C C . ASN A 1 184 ? 2.406 -3.431 22.982 1.00 81.56 184 ASN A C 1
ATOM 1350 O O . ASN A 1 184 ? 3.213 -4.181 23.522 1.00 81.56 184 ASN A O 1
ATOM 1354 N N . ALA A 1 185 ? 1.822 -3.734 21.821 1.00 78.75 185 ALA A N 1
ATOM 1355 C CA . ALA A 1 185 ? 2.089 -4.964 21.084 1.00 78.75 185 ALA A CA 1
ATOM 1356 C C . ALA A 1 185 ? 2.156 -4.696 19.580 1.00 78.75 185 ALA A C 1
ATOM 1358 O O . ALA A 1 185 ? 1.470 -3.804 19.073 1.00 78.75 185 ALA A O 1
ATOM 1359 N N . ASP A 1 186 ? 2.952 -5.496 18.875 1.00 85.00 186 ASP A N 1
ATOM 1360 C CA . ASP A 1 186 ? 2.970 -5.503 17.416 1.00 85.00 186 ASP A CA 1
ATOM 1361 C C . ASP A 1 186 ? 1.616 -5.935 16.842 1.00 85.00 186 ASP A C 1
ATOM 1363 O O . ASP A 1 186 ? 0.753 -6.482 17.534 1.00 85.00 186 ASP A O 1
ATOM 1367 N N . ALA A 1 187 ? 1.414 -5.653 15.555 1.00 83.25 187 ALA A N 1
ATOM 1368 C CA . ALA A 1 187 ? 0.213 -6.092 14.865 1.00 83.25 187 ALA A CA 1
ATOM 1369 C C . ALA A 1 187 ? 0.140 -7.627 14.825 1.00 83.25 187 ALA A C 1
ATOM 1371 O O . ALA A 1 187 ? 1.143 -8.303 14.587 1.00 83.25 187 ALA A O 1
ATOM 1372 N N . THR A 1 188 ? -1.059 -8.180 15.008 1.00 87.31 188 THR A N 1
ATOM 1373 C CA . THR A 1 188 ? -1.306 -9.609 14.788 1.00 87.31 188 THR A CA 1
ATOM 1374 C C . THR A 1 188 ? -1.083 -9.985 13.321 1.00 87.31 188 THR A C 1
ATOM 1376 O O . THR A 1 188 ? -1.037 -9.132 12.431 1.00 87.31 188 THR A O 1
ATOM 1379 N N . ARG A 1 189 ? -1.016 -11.289 13.027 1.00 87.56 189 ARG A N 1
ATOM 1380 C CA . ARG A 1 189 ? -1.122 -11.759 11.639 1.00 87.56 189 ARG A CA 1
ATOM 1381 C C . ARG A 1 189 ? -2.463 -11.302 11.047 1.00 87.56 189 ARG A C 1
ATOM 1383 O O . ARG A 1 189 ? -3.469 -11.271 11.756 1.00 87.56 189 ARG A O 1
ATOM 1390 N N . LEU A 1 190 ? -2.461 -10.973 9.754 1.00 87.88 190 LEU A N 1
ATOM 1391 C CA . LEU A 1 190 ? -3.689 -10.736 8.998 1.00 87.88 190 LEU A CA 1
ATOM 1392 C C . LEU A 1 190 ? -4.590 -11.973 9.060 1.00 87.88 190 LEU A C 1
ATOM 1394 O O . LEU A 1 190 ? -4.155 -13.078 8.731 1.00 87.88 190 LEU A O 1
ATOM 1398 N N . ALA A 1 191 ? -5.842 -11.766 9.441 1.00 90.69 191 ALA A N 1
ATOM 1399 C CA . ALA A 1 191 ? -6.877 -12.783 9.470 1.00 90.69 191 ALA A CA 1
ATOM 1400 C C . ALA A 1 191 ? -7.999 -12.435 8.480 1.00 90.69 191 ALA A C 1
ATOM 1402 O O . ALA A 1 191 ? -8.210 -11.252 8.190 1.00 90.69 191 ALA A O 1
ATOM 1403 N N . PRO A 1 192 ? -8.694 -13.445 7.930 1.00 91.69 192 PRO A N 1
ATOM 1404 C CA . PRO A 1 192 ? -9.849 -13.217 7.074 1.00 91.69 192 PRO A CA 1
ATOM 1405 C C . PRO A 1 192 ? -11.044 -12.704 7.885 1.00 91.69 192 PRO A C 1
ATOM 1407 O O . PRO A 1 192 ? -11.097 -12.855 9.109 1.00 91.69 192 PRO A O 1
ATOM 1410 N N . ILE A 1 193 ? -12.020 -12.126 7.184 1.00 91.94 193 ILE A N 1
ATOM 1411 C CA . ILE A 1 193 ? -13.297 -11.692 7.760 1.00 91.94 193 ILE A CA 1
ATOM 1412 C C . ILE A 1 193 ? -13.935 -12.765 8.664 1.00 91.94 193 ILE A C 1
ATOM 1414 O O . ILE A 1 193 ? -13.851 -13.962 8.388 1.00 91.94 193 ILE A O 1
ATOM 1418 N N . GLY A 1 194 ? -14.526 -12.336 9.781 1.00 90.25 194 GLY A N 1
ATOM 1419 C CA . GLY A 1 194 ? -15.157 -13.195 10.788 1.00 90.25 194 GLY A CA 1
ATOM 1420 C C . GLY A 1 194 ? -14.201 -13.920 11.749 1.00 90.25 194 GLY A C 1
ATOM 1421 O O . GLY A 1 194 ? -14.665 -14.544 12.702 1.00 90.25 194 GLY A O 1
ATOM 1422 N N . SER A 1 195 ? -12.880 -13.850 11.546 1.00 93.06 195 SER A N 1
ATOM 1423 C CA . SER A 1 195 ? -11.901 -14.530 12.411 1.00 93.06 195 SER A CA 1
ATOM 1424 C C . SER A 1 195 ? -11.471 -13.671 13.597 1.00 93.06 195 SER A C 1
ATOM 1426 O O . SER A 1 195 ? -11.021 -12.543 13.422 1.00 93.06 195 SER A O 1
ATOM 1428 N N . PHE A 1 196 ? -11.509 -14.198 14.817 1.00 92.00 196 PHE A N 1
ATOM 1429 C CA . PHE A 1 196 ? -10.977 -13.451 15.957 1.00 92.00 196 PHE A CA 1
ATOM 1430 C C . PHE A 1 196 ? -9.459 -13.242 15.855 1.00 92.00 196 PHE A C 1
ATOM 1432 O O . PHE A 1 196 ? -8.701 -14.172 15.582 1.00 92.00 196 PHE A O 1
ATOM 1439 N N . VAL A 1 197 ? -9.025 -12.010 16.121 1.00 91.62 197 VAL A N 1
ATOM 1440 C CA . VAL A 1 197 ? -7.621 -11.622 16.292 1.00 91.62 197 VAL A CA 1
ATOM 1441 C C . VAL A 1 197 ? -7.443 -10.889 17.616 1.00 91.62 197 VAL A C 1
ATOM 1443 O O . VAL A 1 197 ? -8.224 -10.003 17.961 1.00 91.62 197 VAL A O 1
ATOM 1446 N N . GLY A 1 198 ? -6.415 -11.269 18.369 1.00 84.12 198 GLY A N 1
ATOM 1447 C CA . GLY A 1 198 ? -6.176 -10.783 19.724 1.00 84.12 198 GLY A CA 1
ATOM 1448 C C . GLY A 1 198 ? -5.254 -11.717 20.504 1.00 84.12 198 GLY A C 1
ATOM 1449 O O . GLY A 1 198 ? -4.520 -12.494 19.888 1.00 84.12 198 GLY A O 1
ATOM 1450 N N . THR A 1 199 ? -5.271 -11.611 21.830 1.00 62.59 199 THR A N 1
ATOM 1451 C CA . THR A 1 199 ? -4.398 -12.346 22.764 1.00 62.59 199 THR A CA 1
ATOM 1452 C C . THR A 1 199 ? -5.196 -13.001 23.866 1.00 62.59 199 THR A C 1
ATOM 1454 O O . THR A 1 199 ? -5.984 -12.252 24.490 1.00 62.59 199 THR A O 1
#